Protein 6DFD (pdb70)

B-factor: mean 68.14, std 26.28, range [27.19, 170.41]

Solvent-accessible surface area: 13804 Å² total

Organism: Homo sapiens (NCBI:txid9606)

Radius of gyration: 20.41 Å; Cα contacts (8 Å, |Δi|>4): 518; chains: 2; bounding box: 60×33×45 Å

Sequence (255 aa):
YKVTISPQLLLATQRFLSREVDVFSPLRSEKVLLHLLKHPSVNQEVRFDESNRLATHHYLYQRSQPVDYFILILQGRVEVEIGKEGLKFENGAFTYYGVSALYCPDYTVRALSDLQLIKVTRLQYLNALATRALLLATQRFLSREVDVFSPLRSEKVLLHLLKHPSVNQEVRFDESNRLATHHYLYQRSQPVDYFILILQGRVEVEIGKEGLKFENGAFTYYGVSALYCPDYTVRALSDLQLIKVTRLQYLNALA

Secondary structure (DSSP, 8-state):
--PPPPHHHHHHHHHHHHHH-GGG-TT--HHHHHHHHTSGGGEEEE---TT-TT-GGGEEE-TT----EEEEEEE--EEEEETTTTEEEEE-TT-EE-GGG----SEEEEESS-EEEEEEEHHHHHHH-----/-HHHHHHHHHHH-GGG-TT--HHHHHHHHHSGGGEEEE---TTSTT-GGGEEE-TTS---EEEEEEES-EEEEETTTTEEEEE-TT-EE-GGG----SEEEEESS-EEEEEEEHHHHHHH--

Structure (mmCIF, N/CA/C/O backbone):
data_6DFD
#
_entry.id   6DFD
#
_cell.length_a   101.267
_cell.length_b   101.267
_cell.length_c   77.120
_cell.angle_alpha   90.00
_cell.angle_beta   90.00
_cell.angle_gamma   90.00
#
_symmetry.space_group_name_H-M   'P 42 21 2'
#
loop_
_entity.id
_entity.type
_entity.pdbx_description
1 polymer 'Metal transporter CNNM3'
2 water water
#
loop_
_atom_site.group_PDB
_atom_site.id
_atom_site.type_symbol
_atom_site.label_atom_id
_atom_site.label_alt_id
_atom_site.label_comp_id
_atom_site.label_asym_id
_atom_site.label_entity_id
_atom_site.label_seq_id
_atom_site.pdbx_PDB_ins_code
_atom_site.Cartn_x
_atom_site.Cartn_y
_atom_site.Cartn_z
_atom_site.occupancy
_atom_site.B_iso_or_equiv
_atom_site.auth_seq_id
_atom_site.auth_comp_id
_atom_site.auth_asym_id
_atom_site.auth_atom_id
_atom_site.pdbx_PDB_model_num
ATOM 1 N N . TYR A 1 41 ? 34.175 42.923 35.765 1.00 93.59 488 TYR A N 1
ATOM 2 C CA . TYR A 1 41 ? 35.152 43.939 35.390 1.00 89.17 488 TYR A CA 1
ATOM 3 C C . TYR A 1 41 ? 35.920 43.525 34.143 1.00 85.29 488 TYR A C 1
ATOM 4 O O . TYR A 1 41 ? 36.591 42.493 34.130 1.00 78.35 488 TYR A O 1
ATOM 21 N N . LYS A 1 42 ? 35.820 44.340 33.096 1.00 89.20 489 LYS A N 1
ATOM 22 C CA . LYS A 1 42 ? 36.626 44.155 31.893 1.00 85.22 489 LYS A CA 1
ATOM 23 C C . LYS A 1 42 ? 36.826 45.520 31.257 1.00 76.33 489 LYS A C 1
ATOM 24 O O . LYS A 1 42 ? 35.857 46.153 30.829 1.00 76.74 489 LYS A O 1
ATOM 43 N N . VAL A 1 43 ? 38.074 45.968 31.203 1.00 69.22 490 VAL A N 1
ATOM 44 C CA . VAL A 1 43 ? 38.377 47.342 30.824 1.00 68.85 490 VAL A CA 1
ATOM 45 C C . VAL A 1 43 ? 38.224 47.501 29.318 1.00 62.37 490 VAL A C 1
ATOM 46 O O . VAL A 1 43 ? 38.629 46.629 28.541 1.00 60.69 490 VAL A O 1
ATOM 59 N N . THR A 1 44 ? 37.634 48.621 28.906 1.00 59.36 491 THR A N 1
ATOM 60 C CA . THR A 1 44 ? 37.548 48.968 27.496 1.00 59.60 491 THR A CA 1
ATOM 61 C C . THR A 1 44 ? 38.909 49.463 27.023 1.00 56.97 491 THR A C 1
ATOM 62 O O . THR A 1 44 ? 39.438 50.446 27.556 1.00 62.60 491 THR A O 1
ATOM 73 N N . ILE A 1 45 ? 39.482 48.766 26.041 1.00 47.43 492 ILE A N 1
ATOM 74 C CA . ILE A 1 45 ? 40.738 49.187 25.436 1.00 42.01 492 ILE A CA 1
ATOM 75 C C . ILE A 1 45 ? 40.499 50.405 24.558 1.00 37.71 492 ILE A C 1
ATOM 76 O O . ILE A 1 45 ? 39.492 50.493 23.846 1.00 36.04 492 ILE A O 1
ATOM 92 N N . SER A 1 46 ? 41.439 51.339 24.584 1.00 37.18 493 SER A N 1
ATOM 93 C CA . SER A 1 46 ? 41.320 52.545 23.778 1.00 37.89 493 SER A CA 1
ATOM 94 C C . SER A 1 46 ? 41.104 52.181 22.306 1.00 36.41 493 SER A C 1
ATOM 95 O O . SER A 1 46 ? 41.843 51.342 21.769 1.00 36.35 493 SER A O 1
ATOM 103 N N . PRO A 1 47 ? 40.125 52.789 21.620 1.00 38.97 494 PRO A N 1
ATOM 104 C CA . PRO A 1 47 ? 39.912 52.454 20.196 1.00 40.06 494 PRO A CA 1
ATOM 105 C C . PRO A 1 47 ? 41.105 52.772 19.308 1.00 37.29 494 PRO A C 1
ATOM 106 O O . PRO A 1 47 ? 41.355 52.060 18.324 1.00 36.30 494 PRO A O 1
ATOM 117 N N . GLN A 1 48 ? 41.842 53.840 19.617 1.00 34.45 495 GLN A N 1
ATOM 118 C CA . GLN A 1 48 ? 43.015 54.183 18.823 1.00 31.94 495 GLN A CA 1
ATOM 119 C C . GLN A 1 48 ? 44.147 53.184 19.042 1.00 30.92 495 GLN A C 1
ATOM 120 O O . GLN A 1 48 ? 44.936 52.929 18.123 1.00 30.71 495 GLN A O 1
ATOM 134 N N . LEU A 1 49 ? 44.264 52.624 20.253 1.00 27.65 496 LEU A N 1
ATOM 135 C CA . LEU A 1 49 ? 45.253 51.572 20.479 1.00 28.17 496 LEU A CA 1
ATOM 136 C C . LEU A 1 49 ? 44.897 50.313 19.693 1.00 29.74 496 LEU A C 1
ATOM 137 O O . LEU A 1 49 ? 45.777 49.649 19.135 1.00 28.48 496 LEU A O 1
ATOM 153 N N . LEU A 1 50 ? 43.614 49.960 19.633 1.00 31.52 497 LEU A N 1
ATOM 154 C CA . LEU A 1 50 ? 43.246 48.799 18.833 1.00 33.20 497 LEU A CA 1
ATOM 155 C C . LEU A 1 50 ? 43.468 49.061 17.352 1.00 32.22 497 LEU A C 1
ATOM 156 O O . LEU A 1 50 ? 43.863 48.147 16.621 1.00 32.75 497 LEU A O 1
ATOM 172 N N . LEU A 1 51 ? 43.251 50.299 16.898 1.00 31.94 498 LEU A N 1
ATOM 173 C CA . LEU A 1 51 ? 43.572 50.641 15.512 1.00 32.49 498 LEU A CA 1
ATOM 174 C C . LEU A 1 51 ? 45.070 50.535 15.251 1.00 31.68 498 LEU A C 1
ATOM 175 O O . LEU A 1 51 ? 45.495 50.006 14.216 1.00 33.29 498 LEU A O 1
ATOM 191 N N . ALA A 1 52 ? 45.889 51.060 16.161 1.00 30.42 499 ALA A N 1
ATOM 192 C CA . ALA A 1 52 ? 47.336 50.925 16.016 1.00 30.41 499 ALA A CA 1
ATOM 193 C C . ALA A 1 52 ? 47.743 49.461 15.987 1.00 29.52 499 ALA A C 1
ATOM 194 O O . ALA A 1 52 ? 48.656 49.069 15.245 1.00 28.69 499 ALA A O 1
ATOM 201 N N . THR A 1 53 ? 47.079 48.642 16.798 1.00 29.38 500 THR A N 1
ATOM 202 C CA . THR A 1 53 ? 47.384 47.220 16.836 1.00 29.89 500 THR A CA 1
ATOM 203 C C . THR A 1 53 ? 47.040 46.569 15.501 1.00 31.94 500 THR A C 1
ATOM 204 O O . THR A 1 53 ? 47.808 45.752 14.978 1.00 31.10 500 THR A O 1
ATOM 215 N N . GLN A 1 54 ? 45.887 46.924 14.936 1.00 33.07 501 GLN A N 1
ATOM 216 C CA . GLN A 1 54 ? 45.500 46.379 13.636 1.00 33.09 501 GLN A CA 1
ATOM 217 C C . GLN A 1 54 ? 46.496 46.780 12.560 1.00 33.94 501 GLN A C 1
ATOM 218 O O . GLN A 1 54 ? 46.986 45.924 11.816 1.00 36.96 501 GLN A O 1
ATOM 232 N N . ARG A 1 55 ? 46.830 48.077 12.466 1.00 32.47 502 ARG A N 1
ATOM 233 C CA . ARG A 1 55 ? 47.795 48.500 11.450 1.00 33.58 502 ARG A CA 1
ATOM 234 C C . ARG A 1 55 ? 49.116 47.764 11.619 1.00 32.43 502 ARG A C 1
ATOM 235 O O . ARG A 1 55 ? 49.748 47.346 10.640 1.00 30.93 502 ARG A O 1
ATOM 256 N N . PHE A 1 56 ? 49.569 47.637 12.864 1.00 29.25 503 PHE A N 1
ATOM 257 C CA . PHE A 1 56 ? 50.827 46.956 13.129 1.00 30.23 503 PHE A CA 1
ATOM 258 C C . PHE A 1 56 ? 50.788 45.526 12.624 1.00 30.64 503 PHE A C 1
ATOM 259 O O . PHE A 1 56 ? 51.688 45.089 11.904 1.00 32.89 503 PHE A O 1
ATOM 276 N N . LEU A 1 57 ? 49.761 44.772 13.016 1.00 30.41 504 LEU A N 1
ATOM 277 C CA . LEU A 1 57 ? 49.693 43.374 12.614 1.00 33.44 504 LEU A CA 1
ATOM 278 C C . LEU A 1 57 ? 49.596 43.251 11.102 1.00 33.26 504 LEU A C 1
ATOM 279 O O . LEU A 1 57 ? 50.281 42.423 10.497 1.00 35.05 504 LEU A O 1
ATOM 295 N N . SER A 1 58 ? 48.749 44.073 10.474 1.00 31.96 505 SER A N 1
ATOM 296 C CA . SER A 1 58 ? 48.591 43.999 9.024 1.00 33.79 505 SER A CA 1
ATOM 297 C C . SER A 1 58 ? 49.904 44.263 8.307 1.00 38.39 505 SER A C 1
ATOM 298 O O . SER A 1 58 ? 50.145 43.708 7.223 1.00 37.92 505 SER A O 1
ATOM 306 N N . ARG A 1 59 ? 50.764 45.114 8.879 1.00 40.24 506 ARG A N 1
ATOM 307 C CA . ARG A 1 59 ? 52.030 45.405 8.213 1.00 41.45 506 ARG A CA 1
ATOM 308 C C . ARG A 1 59 ? 53.103 44.370 8.531 1.00 40.79 506 ARG A C 1
ATOM 309 O O . ARG A 1 59 ? 53.907 44.029 7.663 1.00 43.34 506 ARG A O 1
ATOM 330 N N . GLU A 1 60 ? 53.158 43.890 9.770 1.00 38.19 507 GLU A N 1
ATOM 331 C CA . GLU A 1 60 ? 54.344 43.211 10.271 1.00 40.11 507 GLU A CA 1
ATOM 332 C C . GLU A 1 60 ? 54.223 41.692 10.335 1.00 40.96 507 GLU A C 1
ATOM 333 O O . GLU A 1 60 ? 55.258 41.015 10.348 1.00 42.01 507 GLU A O 1
ATOM 345 N N . VAL A 1 61 ? 53.009 41.137 10.386 1.00 37.82 508 VAL A N 1
ATOM 346 C CA . VAL A 1 61 ? 52.813 39.709 10.636 1.00 37.67 508 VAL A CA 1
ATOM 347 C C . VAL A 1 61 ? 52.111 39.094 9.433 1.00 39.70 508 VAL A C 1
ATOM 348 O O . VAL A 1 61 ? 50.980 39.474 9.104 1.00 38.56 508 VAL A O 1
ATOM 361 N N . ASP A 1 62 ? 52.773 38.115 8.802 1.00 42.59 509 ASP A N 1
ATOM 362 C CA . ASP A 1 62 ? 52.325 37.602 7.508 1.00 47.94 509 ASP A CA 1
ATOM 363 C C . ASP A 1 62 ? 50.933 36.978 7.576 1.00 41.08 509 ASP A C 1
ATOM 364 O O . ASP A 1 62 ? 50.132 37.138 6.647 1.00 38.02 509 ASP A O 1
ATOM 373 N N . VAL A 1 63 ? 50.630 36.234 8.643 1.00 42.97 510 VAL A N 1
ATOM 374 C CA . VAL A 1 63 ? 49.310 35.610 8.720 1.00 43.39 510 VAL A CA 1
ATOM 375 C C . VAL A 1 63 ? 48.196 36.649 8.803 1.00 38.81 510 VAL A C 1
ATOM 376 O O . VAL A 1 63 ? 47.030 36.320 8.559 1.00 39.01 510 VAL A O 1
ATOM 389 N N . PHE A 1 64 ? 48.518 37.896 9.141 1.00 36.37 511 PHE A N 1
ATOM 390 C CA . PHE A 1 64 ? 47.537 38.973 9.192 1.00 35.85 511 PHE A CA 1
ATOM 391 C C . PHE A 1 64 ? 47.634 39.924 8.006 1.00 36.68 511 PHE A C 1
ATOM 392 O O . PHE A 1 64 ? 47.019 40.996 8.036 1.00 39.53 511 PHE A O 1
ATOM 409 N N . SER A 1 65 ? 48.394 39.564 6.975 1.00 36.44 512 SER A N 1
ATOM 410 C CA . SER A 1 65 ? 48.508 40.408 5.791 1.00 38.50 512 SER A CA 1
ATOM 411 C C . SER A 1 65 ? 47.135 40.698 5.184 1.00 40.46 512 SER A C 1
ATOM 412 O O . SER A 1 65 ? 46.249 39.837 5.190 1.00 43.03 512 SER A O 1
ATOM 420 N N . PRO A 1 66 ? 46.939 41.900 4.627 1.00 39.55 513 PRO A N 1
ATOM 421 C CA . PRO A 1 66 ? 45.661 42.203 3.956 1.00 40.68 513 PRO A CA 1
ATOM 422 C C . PRO A 1 66 ? 45.347 41.278 2.803 1.00 43.43 513 PRO A C 1
ATOM 423 O O . PRO A 1 66 ? 44.200 41.259 2.340 1.00 45.92 513 PRO A O 1
ATOM 434 N N . LEU A 1 67 ? 46.328 40.524 2.305 1.00 43.89 514 LEU A N 1
ATOM 435 C CA . LEU A 1 67 ? 46.055 39.542 1.266 1.00 45.65 514 LEU A CA 1
ATOM 436 C C . LEU A 1 67 ? 45.303 38.337 1.804 1.00 46.78 514 LEU A C 1
ATOM 437 O O . LEU A 1 67 ? 44.671 37.615 1.023 1.00 50.26 514 LEU A O 1
ATOM 453 N N . ARG A 1 68 ? 45.381 38.100 3.109 1.00 45.26 515 ARG A N 1
ATOM 454 C CA . ARG A 1 68 ? 44.715 36.999 3.790 1.00 48.49 515 ARG A CA 1
ATOM 455 C C . ARG A 1 68 ? 43.499 37.454 4.581 1.00 44.43 515 ARG A C 1
ATOM 456 O O . ARG A 1 68 ? 42.454 36.800 4.542 1.00 44.40 515 ARG A O 1
ATOM 494 N N . SER A 1 70 ? 41.219 41.057 5.648 1.00 40.47 517 SER A N 1
ATOM 495 C CA . SER A 1 70 ? 41.050 42.478 5.400 1.00 42.91 517 SER A CA 1
ATOM 496 C C . SER A 1 70 ? 41.302 43.256 6.681 1.00 40.07 517 SER A C 1
ATOM 497 O O . SER A 1 70 ? 41.069 42.769 7.791 1.00 39.40 517 SER A O 1
ATOM 505 N N . GLU A 1 71 ? 41.818 44.472 6.519 1.00 39.66 518 GLU A N 1
ATOM 506 C CA . GLU A 1 71 ? 42.100 45.302 7.680 1.00 38.92 518 GLU A CA 1
ATOM 507 C C . GLU A 1 71 ? 40.834 45.553 8.480 1.00 38.12 518 GLU A C 1
ATOM 508 O O . GLU A 1 71 ? 40.869 45.616 9.711 1.00 36.24 518 GLU A O 1
ATOM 520 N N . LYS A 1 72 ? 39.698 45.673 7.796 1.00 41.30 519 LYS A N 1
ATOM 521 C CA . LYS A 1 72 ? 38.435 45.901 8.489 1.00 46.98 519 LYS A CA 1
ATOM 522 C C . LYS A 1 72 ? 38.045 44.694 9.331 1.00 40.15 519 LYS A C 1
ATOM 523 O O . LYS A 1 72 ? 37.598 44.840 10.477 1.00 39.64 519 LYS A O 1
ATOM 542 N N . VAL A 1 73 ? 38.189 43.492 8.770 1.00 40.68 520 VAL A N 1
ATOM 543 C CA . VAL A 1 73 ? 37.847 42.277 9.504 1.00 40.62 520 VAL A CA 1
ATOM 544 C C . VAL A 1 73 ? 38.784 42.105 10.691 1.00 38.61 520 VAL A C 1
ATOM 545 O O . VAL A 1 73 ? 38.362 41.739 11.795 1.00 40.05 520 VAL A O 1
ATOM 558 N N . LEU A 1 74 ? 40.069 42.391 10.490 1.00 37.20 521 LEU A N 1
ATOM 559 C CA . LEU A 1 74 ? 41.015 42.276 11.593 1.00 36.22 521 LEU A CA 1
ATOM 560 C C . LEU A 1 74 ? 40.665 43.242 12.711 1.00 37.31 521 LEU A C 1
ATOM 561 O O . LEU A 1 74 ? 40.692 42.875 13.896 1.00 36.24 521 LEU A O 1
ATOM 577 N N . LEU A 1 75 ? 40.347 44.493 12.366 1.00 36.85 522 LEU A N 1
ATOM 578 C CA . LEU A 1 75 ? 40.007 45.442 13.421 1.00 38.04 522 LEU A CA 1
ATOM 579 C C . LEU A 1 75 ? 38.781 44.964 14.182 1.00 38.40 522 LEU A C 1
ATOM 580 O O . LEU A 1 75 ? 38.757 44.979 15.420 1.00 39.54 522 LEU A O 1
ATOM 596 N N . HIS A 1 76 ? 37.766 44.493 13.456 1.00 40.36 523 HIS A N 1
ATOM 597 C CA . HIS A 1 76 ? 36.583 43.949 14.112 1.00 44.08 523 HIS A CA 1
ATOM 598 C C . HIS A 1 76 ? 36.940 42.795 15.047 1.00 44.42 523 HIS A C 1
ATOM 599 O O . HIS A 1 76 ? 36.378 42.677 16.141 1.00 46.34 523 HIS A O 1
ATOM 613 N N . LEU A 1 77 ? 37.863 41.925 14.633 1.00 43.65 524 LEU A N 1
ATOM 614 C CA . LEU A 1 77 ? 38.268 40.809 15.485 1.00 42.81 524 LEU A CA 1
ATOM 615 C C . LEU A 1 77 ? 38.942 41.308 16.754 1.00 40.86 524 LEU A C 1
ATOM 616 O O . LEU A 1 77 ? 38.656 40.829 17.858 1.00 41.21 524 LEU A O 1
ATOM 632 N N . LEU A 1 78 ? 39.861 42.263 16.611 1.00 38.14 525 LEU A N 1
ATOM 633 C CA . LEU A 1 78 ? 40.600 42.769 17.762 1.00 37.64 525 LEU A CA 1
ATOM 634 C C . LEU A 1 78 ? 39.698 43.466 18.765 1.00 40.12 525 LEU A C 1
ATOM 635 O O . LEU A 1 78 ? 40.098 43.650 19.919 1.00 40.98 525 LEU A O 1
ATOM 651 N N . LYS A 1 79 ? 38.503 43.868 18.353 1.00 44.21 526 LYS A N 1
ATOM 652 C CA . LYS A 1 79 ? 37.557 44.522 19.240 1.00 49.28 526 LYS A CA 1
ATOM 653 C C . LYS A 1 79 ? 36.696 43.537 20.016 1.00 51.66 526 LYS A C 1
ATOM 654 O O . LYS A 1 79 ? 35.952 43.960 20.909 1.00 56.75 526 LYS A O 1
ATOM 673 N N . HIS A 1 80 ? 36.761 42.247 19.703 1.00 46.92 527 HIS A N 1
ATOM 674 C CA . HIS A 1 80 ? 35.899 41.298 20.389 1.00 47.46 527 HIS A CA 1
ATOM 675 C C . HIS A 1 80 ? 36.355 41.109 21.836 1.00 45.64 527 HIS A C 1
ATOM 676 O O . HIS A 1 80 ? 37.560 41.031 22.107 1.00 43.67 527 HIS A O 1
ATOM 690 N N . PRO A 1 81 ? 35.418 41.021 22.791 1.00 51.84 528 PRO A N 1
ATOM 691 C CA . PRO A 1 81 ? 35.831 40.889 24.199 1.00 53.05 528 PRO A CA 1
ATOM 692 C C . PRO A 1 81 ? 36.761 39.718 24.473 1.00 48.73 528 PRO A C 1
ATOM 693 O O . PRO A 1 81 ? 37.700 39.870 25.265 1.00 46.68 528 PRO A O 1
ATOM 704 N N . SER A 1 82 ? 36.525 38.548 23.867 1.00 45.90 529 SER A N 1
ATOM 705 C CA . SER A 1 82 ? 37.339 37.375 24.182 1.00 44.61 529 SER A CA 1
ATOM 706 C C . SER A 1 82 ? 38.779 37.518 23.699 1.00 40.59 529 SER A C 1
ATOM 707 O O . SER A 1 82 ? 39.662 36.811 24.200 1.00 42.22 529 SER A O 1
ATOM 715 N N . VAL A 1 83 ? 39.037 38.426 22.756 1.00 37.54 530 VAL A N 1
ATOM 716 C CA . VAL A 1 83 ? 40.389 38.627 22.241 1.00 36.67 530 VAL A CA 1
ATOM 717 C C . VAL A 1 83 ? 41.197 39.533 23.152 1.00 37.66 530 VAL A C 1
ATOM 718 O O . VAL A 1 83 ? 42.436 39.505 23.124 1.00 37.81 530 VAL A O 1
ATOM 731 N N . ASN A 1 84 ? 40.527 40.318 23.977 1.00 39.53 531 ASN A N 1
ATOM 732 C CA . ASN A 1 84 ? 41.178 41.251 24.880 1.00 40.67 531 ASN A CA 1
ATOM 733 C C . ASN A 1 84 ? 41.277 40.578 26.235 1.00 39.86 531 ASN A C 1
ATOM 734 O O . ASN A 1 84 ? 40.261 40.371 26.903 1.00 40.78 531 ASN A O 1
ATOM 745 N N . GLN A 1 85 ? 42.499 40.232 26.635 1.00 38.25 532 GLN A N 1
ATOM 746 C CA . GLN A 1 85 ? 42.700 39.447 27.843 1.00 38.65 532 GLN A CA 1
ATOM 747 C C . GLN A 1 85 ? 43.755 40.119 28.704 1.00 36.37 532 GLN A C 1
ATOM 748 O O . GLN A 1 85 ? 44.471 41.015 28.268 1.00 34.61 532 GLN A O 1
ATOM 762 N N . GLU A 1 86 ? 43.847 39.676 29.947 1.00 38.93 533 GLU A N 1
ATOM 763 C CA . GLU A 1 86 ? 44.848 40.196 30.856 1.00 41.88 533 GLU A CA 1
ATOM 764 C C . GLU A 1 86 ? 45.507 39.041 31.584 1.00 40.35 533 GLU A C 1
ATOM 765 O O . GLU A 1 86 ? 44.973 37.930 31.658 1.00 41.80 533 GLU A O 1
ATOM 777 N N . VAL A 1 87 ? 46.675 39.328 32.136 1.00 37.01 534 VAL A N 1
ATOM 778 C CA . VAL A 1 87 ? 47.272 38.503 33.168 1.00 37.37 534 VAL A CA 1
ATOM 779 C C . VAL A 1 87 ? 47.399 39.398 34.383 1.00 36.50 534 VAL A C 1
ATOM 780 O O . VAL A 1 87 ? 48.004 40.476 34.303 1.00 35.95 534 VAL A O 1
ATOM 793 N N . ARG A 1 88 ? 46.778 38.985 35.479 1.00 37.79 535 ARG A N 1
ATOM 794 C CA . ARG A 1 88 ? 46.935 39.647 36.764 1.00 40.93 535 ARG A CA 1
ATOM 795 C C . ARG A 1 88 ? 48.156 39.038 37.430 1.00 41.31 535 ARG A C 1
ATOM 796 O O . ARG A 1 88 ? 48.164 37.848 37.764 1.00 43.36 535 ARG A O 1
ATOM 817 N N . PHE A 1 89 ? 49.198 39.838 37.596 1.00 39.92 536 PHE A N 1
ATOM 818 C CA . PHE A 1 89 ? 50.461 39.310 38.070 1.00 41.68 536 PHE A CA 1
ATOM 819 C C . PHE A 1 89 ? 50.446 39.217 39.593 1.00 44.48 536 PHE A C 1
ATOM 820 O O . PHE A 1 89 ? 50.147 40.196 40.284 1.00 48.88 536 PHE A O 1
ATOM 837 N N . ASP A 1 90 ? 50.749 38.030 40.109 1.00 42.35 537 ASP A N 1
ATOM 838 C CA . ASP A 1 90 ? 50.755 37.756 41.549 1.00 42.76 537 ASP A CA 1
ATOM 839 C C . ASP A 1 90 ? 52.200 37.843 42.023 1.00 43.54 537 ASP A C 1
ATOM 840 O O . ASP A 1 90 ? 52.971 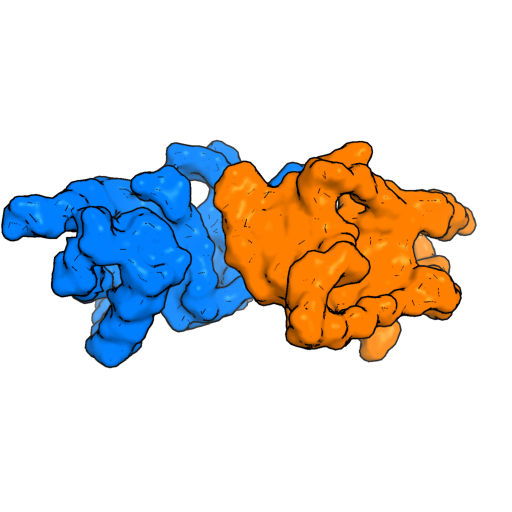36.889 41.888 1.00 41.29 537 ASP A O 1
ATOM 849 N N . GLU A 1 91 ? 52.576 38.997 42.574 1.00 48.57 538 GLU A N 1
ATOM 850 C CA . GLU A 1 91 ? 53.966 39.161 42.979 1.00 52.99 538 GLU A CA 1
ATOM 851 C C . GLU A 1 91 ? 54.322 38.322 44.197 1.00 48.93 538 GLU A C 1
ATOM 852 O O . GLU A 1 91 ? 55.512 38.185 44.499 1.00 49.62 538 GLU A O 1
ATOM 864 N N . SER A 1 92 ? 53.344 37.730 44.881 1.00 47.57 539 SER A N 1
ATOM 865 C CA . SER A 1 92 ? 53.657 36.776 45.938 1.00 51.44 539 SER A CA 1
ATOM 866 C C . SER A 1 92 ? 53.843 35.360 45.405 1.00 50.31 539 SER A C 1
ATOM 867 O O . SER A 1 92 ? 54.175 34.463 46.181 1.00 49.95 539 SER A O 1
ATOM 875 N N . ASN A 1 93 ? 53.652 35.139 44.094 1.00 48.49 540 ASN A N 1
ATOM 876 C CA . ASN A 1 93 ? 53.867 33.816 43.500 1.00 49.98 540 ASN A CA 1
ATOM 877 C C . ASN A 1 93 ? 54.225 34.025 42.029 1.00 45.57 540 ASN A C 1
ATOM 878 O O . ASN A 1 93 ? 53.400 33.850 41.130 1.00 44.61 540 ASN A O 1
ATOM 889 N N . ARG A 1 94 ? 55.490 34.379 41.789 1.00 43.76 541 ARG A N 1
ATOM 890 C CA . ARG A 1 94 ? 55.919 34.786 40.455 1.00 42.24 541 ARG A CA 1
ATOM 891 C C . ARG A 1 94 ? 55.898 33.641 39.453 1.00 43.34 541 ARG A C 1
ATOM 892 O O . ARG A 1 94 ? 55.879 33.895 38.249 1.00 42.17 541 ARG A O 1
ATOM 913 N N . LEU A 1 95 ? 55.883 32.390 39.908 1.00 45.63 542 LEU A N 1
ATOM 914 C CA . LEU A 1 95 ? 55.837 31.257 38.996 1.00 47.17 542 LEU A CA 1
ATOM 915 C C . LEU A 1 95 ? 54.442 30.646 38.911 1.00 46.82 542 LEU A C 1
ATOM 916 O O . LEU A 1 95 ? 54.302 29.488 38.505 1.00 48.47 542 LEU A O 1
ATOM 932 N N . ALA A 1 96 ? 53.409 31.403 39.280 1.00 46.12 543 ALA A N 1
ATOM 933 C CA . ALA A 1 96 ? 52.047 30.891 39.245 1.00 46.21 543 ALA A CA 1
ATOM 934 C C . ALA A 1 96 ? 51.678 30.445 37.837 1.00 44.45 543 ALA A C 1
ATOM 935 O O . ALA A 1 96 ? 52.129 31.013 36.840 1.00 43.12 543 ALA A O 1
ATOM 942 N N . THR A 1 97 ? 50.833 29.418 37.761 1.00 45.22 544 THR A N 1
ATOM 943 C CA . THR A 1 97 ? 50.518 28.833 36.463 1.00 46.73 544 THR A CA 1
ATOM 944 C C . THR A 1 97 ? 49.909 29.858 35.515 1.00 43.05 544 THR A C 1
ATOM 945 O O . THR A 1 97 ? 50.204 29.849 34.315 1.00 41.22 544 THR A O 1
ATOM 956 N N . HIS A 1 98 ? 49.046 30.740 36.021 1.00 43.43 545 HIS A N 1
ATOM 957 C CA . HIS A 1 98 ? 48.386 31.691 35.125 1.00 44.73 545 HIS A CA 1
ATOM 958 C C . HIS A 1 98 ? 49.338 32.752 34.575 1.00 41.33 545 HIS A C 1
ATOM 959 O O . HIS A 1 98 ? 48.932 33.542 33.712 1.00 39.46 545 HIS A O 1
ATOM 973 N N . HIS A 1 99 ? 50.589 32.790 35.038 1.00 40.03 546 HIS A N 1
ATOM 974 C CA . HIS A 1 99 ? 51.583 33.689 34.466 1.00 37.49 546 HIS A CA 1
ATOM 975 C C . HIS A 1 99 ? 52.166 33.179 33.155 1.00 35.99 546 HIS A C 1
ATOM 976 O O . HIS A 1 99 ? 52.797 33.955 32.424 1.00 34.78 546 HIS A O 1
ATOM 990 N N . TYR A 1 100 ? 51.980 31.904 32.835 1.00 37.98 547 TYR A N 1
ATOM 991 C CA . TYR A 1 100 ? 52.595 31.321 31.649 1.00 38.52 547 TYR A CA 1
ATOM 992 C C . TYR A 1 100 ? 51.661 31.467 30.457 1.00 39.44 547 TYR A C 1
ATOM 993 O O . TYR A 1 100 ? 50.520 30.994 30.490 1.00 39.69 547 TYR A O 1
ATOM 1011 N N . LEU A 1 101 ? 52.157 32.111 29.407 1.00 39.53 548 LEU A N 1
ATOM 1012 C CA . LEU A 1 101 ? 51.435 32.215 28.145 1.00 39.54 548 LEU A CA 1
ATOM 1013 C C . LEU A 1 101 ? 51.745 31.050 27.216 1.00 41.88 548 LEU A C 1
ATOM 1014 O O . LEU A 1 101 ? 50.865 30.589 26.474 1.00 42.55 548 LEU A O 1
ATOM 1030 N N . TYR A 1 102 ? 52.986 30.568 27.247 1.00 42.69 549 TYR A N 1
ATOM 1031 C CA . TYR A 1 102 ? 53.414 29.425 26.461 1.00 43.38 549 TYR A CA 1
ATOM 1032 C C . TYR A 1 102 ? 54.368 28.590 27.296 1.00 44.06 549 TYR A C 1
ATOM 1033 O O . TYR A 1 102 ? 55.107 29.118 28.131 1.00 43.00 549 TYR A O 1
ATOM 1051 N N . GLN A 1 103 ? 54.348 27.282 27.061 1.00 44.57 550 GLN A N 1
ATOM 1052 C CA . GLN A 1 103 ? 55.255 26.378 27.750 1.00 47.65 550 GLN A CA 1
ATOM 1053 C C . GLN A 1 103 ? 55.828 25.399 26.742 1.00 53.18 550 GLN A C 1
ATOM 1054 O O . GLN A 1 103 ? 55.076 24.788 25.975 1.00 51.25 550 GLN A O 1
ATOM 1068 N N . ARG A 1 104 ? 57.157 25.281 26.732 1.00 62.47 551 ARG A N 1
ATOM 1069 C CA . ARG A 1 104 ? 57.848 24.350 25.850 1.00 69.80 551 ARG A CA 1
ATOM 1070 C C . ARG A 1 104 ? 57.092 23.037 25.756 1.00 73.86 551 ARG A C 1
ATOM 1071 O O . ARG A 1 104 ? 56.654 22.482 26.766 1.00 70.68 551 ARG A O 1
ATOM 1092 N N . SER A 1 105 ? 56.936 22.553 24.528 1.00 81.30 552 SER A N 1
ATOM 1093 C CA . SER A 1 105 ? 56.413 21.230 24.217 1.00 89.02 552 SER A CA 1
ATOM 1094 C C . SER A 1 105 ? 54.954 21.053 24.622 1.00 88.55 552 SER A C 1
ATOM 1095 O O . SER A 1 105 ? 54.401 19.966 24.420 1.00 97.13 552 SER A O 1
ATOM 1103 N N . GLN A 1 106 ? 54.308 22.076 25.181 1.00 75.49 553 GLN A N 1
ATOM 1104 C CA . GLN A 1 106 ? 52.902 21.975 25.548 1.00 65.50 553 GLN A CA 1
ATOM 1105 C C . GLN A 1 106 ? 52.037 22.440 24.382 1.00 60.40 553 GLN A C 1
ATOM 1106 O O . GLN A 1 106 ? 52.212 23.576 23.914 1.00 55.15 553 GLN A O 1
ATOM 1120 N N . PRO A 1 107 ? 51.112 21.616 23.885 1.00 63.64 554 PRO A N 1
ATOM 1121 C CA . PRO A 1 107 ? 50.275 22.040 22.757 1.00 64.03 554 PRO A CA 1
ATOM 1122 C C . PRO A 1 107 ? 49.608 23.380 23.027 1.00 59.87 554 PRO A C 1
ATOM 1123 O O . PRO A 1 107 ? 49.121 23.644 24.129 1.00 60.30 554 PRO A O 1
ATOM 1134 N N . VAL A 1 108 ? 49.592 24.229 22.003 1.00 57.10 555 VAL A N 1
ATOM 1135 C CA . VAL A 1 108 ? 48.985 25.547 22.095 1.00 56.31 555 VAL A CA 1
ATOM 1136 C C . VAL A 1 108 ? 48.299 25.857 20.771 1.00 53.70 555 VAL A C 1
ATOM 1137 O O . VAL A 1 108 ? 48.704 25.371 19.709 1.00 54.53 555 VAL A O 1
ATOM 1150 N N . ASP A 1 109 ? 47.252 26.681 20.838 1.00 50.50 556 ASP A N 1
ATOM 1151 C CA . ASP A 1 109 ? 46.487 26.998 19.639 1.00 52.28 556 ASP A CA 1
ATOM 1152 C C . ASP A 1 109 ? 46.037 28.455 19.631 1.00 46.30 556 ASP A C 1
ATOM 1153 O O . ASP A 1 109 ? 44.964 28.775 19.103 1.00 45.64 556 ASP A O 1
ATOM 1162 N N . TYR A 1 110 ? 46.845 29.355 20.185 1.00 42.34 557 TYR A N 1
ATOM 1163 C CA . TYR A 1 110 ? 46.523 30.770 20.112 1.00 39.88 557 TYR A CA 1
ATOM 1164 C C . TYR A 1 110 ? 47.772 31.602 19.872 1.00 37.70 557 TYR A C 1
ATOM 1165 O O . TYR A 1 110 ? 48.896 31.200 20.188 1.00 39.84 557 TYR A O 1
ATOM 1183 N N . PHE A 1 111 ? 47.535 32.766 19.279 1.00 33.28 558 PHE A N 1
ATOM 1184 C CA . PHE A 1 111 ? 48.519 33.808 19.041 1.00 32.13 558 PHE A CA 1
ATOM 1185 C C . PHE A 1 111 ? 48.315 34.893 20.088 1.00 33.38 558 PHE A C 1
ATOM 1186 O O . PHE A 1 111 ? 47.176 35.194 20.457 1.00 33.43 558 PHE A O 1
ATOM 1203 N N . ILE A 1 112 ? 49.414 35.464 20.579 1.00 32.91 559 ILE A N 1
ATOM 1204 C CA . ILE A 1 112 ? 49.354 36.541 21.559 1.00 31.26 559 ILE A CA 1
ATOM 1205 C C . ILE A 1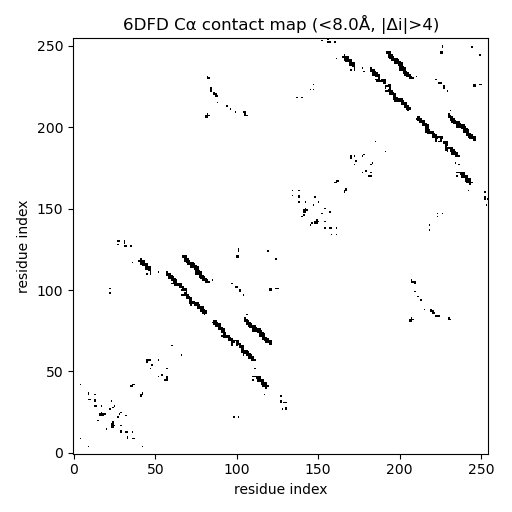 112 ? 50.226 37.701 21.112 1.00 31.58 559 ILE A C 1
ATOM 1206 O O . ILE A 1 112 ? 51.360 37.509 20.657 1.00 31.92 559 ILE A O 1
ATOM 1222 N N . LEU A 1 113 ? 49.692 38.912 21.249 1.00 30.40 560 LEU A N 1
ATOM 1223 C CA . LEU A 1 113 ? 50.467 40.137 21.128 1.00 29.28 560 LEU A CA 1
ATOM 1224 C C . LEU A 1 113 ? 50.330 40.877 22.446 1.00 28.78 560 LEU A C 1
ATOM 1225 O O . LEU A 1 113 ? 49.221 40.995 22.980 1.00 29.45 560 LEU A O 1
ATOM 1241 N N . ILE A 1 114 ? 51.447 41.356 22.977 1.00 28.33 561 ILE A N 1
ATOM 1242 C CA . ILE A 1 114 ? 51.451 42.049 24.261 1.00 27.86 561 ILE A CA 1
ATOM 1243 C C . ILE A 1 114 ? 51.132 43.516 24.013 1.00 29.30 561 ILE A C 1
ATOM 1244 O O . ILE A 1 114 ? 51.906 44.227 23.366 1.00 31.01 561 ILE A O 1
ATOM 1260 N N . LEU A 1 115 ? 49.999 43.982 24.539 1.00 30.97 562 LEU A N 1
ATOM 1261 C CA . LEU A 1 115 ? 49.701 45.407 24.428 1.00 31.59 562 LEU A CA 1
ATOM 1262 C C . LEU A 1 115 ? 50.465 46.194 25.475 1.00 31.83 562 LEU A C 1
ATOM 1263 O O . LEU A 1 115 ? 50.943 47.306 25.207 1.00 30.04 562 LEU A O 1
ATOM 1279 N N . GLN A 1 116 ? 50.582 45.628 26.673 1.00 32.19 563 GLN A N 1
ATOM 1280 C CA . GLN A 1 116 ? 51.274 46.303 27.757 1.00 31.86 563 GLN A CA 1
ATOM 1281 C C . GLN A 1 116 ? 51.822 45.242 28.697 1.00 30.93 563 GLN A C 1
ATOM 1282 O O . GLN A 1 116 ? 51.135 44.265 28.994 1.00 31.12 563 GLN A O 1
ATOM 1296 N N . GLY A 1 117 ? 53.059 45.414 29.137 1.00 32.88 564 GLY A N 1
ATOM 1297 C CA . GLY A 1 117 ? 53.634 44.545 30.144 1.00 35.94 564 GLY A CA 1
ATOM 1298 C C . GLY A 1 117 ? 54.917 43.897 29.665 1.00 35.62 564 GLY A C 1
ATOM 1299 O O . GLY A 1 117 ? 55.415 44.164 28.572 1.00 33.72 564 GLY A O 1
ATOM 1303 N N . ARG A 1 118 ? 55.439 43.010 30.518 1.00 31.64 565 ARG A N 1
ATOM 1304 C CA . ARG A 1 118 ? 56.769 42.443 30.346 1.00 30.35 565 ARG A CA 1
ATOM 1305 C C . ARG A 1 118 ? 56.728 40.939 30.543 1.00 29.21 565 ARG A C 1
ATOM 1306 O O . ARG A 1 118 ? 56.072 40.441 31.465 1.00 31.75 565 ARG A O 1
ATOM 1327 N N . VAL A 1 119 ? 57.453 40.220 29.689 1.00 30.59 566 VAL A N 1
ATOM 1328 C CA . VAL A 1 119 ? 57.528 38.768 29.767 1.00 31.79 566 VAL A CA 1
ATOM 1329 C C . VAL A 1 119 ? 58.981 38.332 29.646 1.00 32.07 566 VAL A C 1
ATOM 1330 O O . VAL A 1 119 ? 59.821 39.028 29.069 1.00 31.08 566 VAL A O 1
ATOM 1343 N N . GLU A 1 120 ? 59.271 37.169 30.207 1.00 34.35 567 GLU A N 1
ATOM 1344 C CA . GLU A 1 120 ? 60.531 36.485 29.986 1.00 36.36 567 GLU A CA 1
ATOM 1345 C C . GLU A 1 120 ? 60.280 35.338 29.028 1.00 35.42 567 GLU A C 1
ATOM 1346 O O . GLU A 1 120 ? 59.321 34.571 29.196 1.00 36.03 567 GLU A O 1
ATOM 1358 N N . VAL A 1 121 ? 61.142 35.230 28.030 1.00 36.01 568 VAL A N 1
ATOM 1359 C CA . VAL A 1 121 ? 61.073 34.197 27.015 1.00 39.91 568 VAL A CA 1
ATOM 1360 C C . VAL A 1 121 ? 62.319 33.344 27.156 1.00 41.83 568 VAL A C 1
ATOM 1361 O O . VAL A 1 121 ? 63.432 33.879 27.225 1.00 43.81 568 VAL A O 1
ATOM 1374 N N . GLU A 1 122 ? 62.140 32.028 27.188 1.00 42.06 569 GLU A N 1
ATOM 1375 C CA . GLU A 1 122 ? 63.257 31.100 27.062 1.00 45.47 569 GLU A CA 1
ATOM 1376 C C . GLU A 1 122 ? 62.995 30.244 25.832 1.00 43.45 569 GLU A C 1
ATOM 1377 O O . GLU A 1 122 ? 61.938 29.613 25.729 1.00 43.68 569 GLU A O 1
ATOM 1389 N N . ILE A 1 123 ? 63.941 30.236 24.892 1.00 43.44 570 ILE A N 1
ATOM 1390 C CA . ILE A 1 123 ? 63.624 29.828 23.529 1.00 47.24 570 ILE A CA 1
ATOM 1391 C C . ILE A 1 123 ? 64.805 29.107 22.892 1.00 49.47 570 ILE A C 1
ATOM 1392 O O . ILE A 1 123 ? 65.973 29.383 23.189 1.00 48.30 570 ILE A O 1
ATOM 1408 N N . GLY A 1 124 ? 64.476 28.169 22.001 1.00 53.52 571 GLY A N 1
ATOM 1409 C CA . GLY A 1 124 ? 65.469 27.482 21.203 1.00 56.11 571 GLY A CA 1
ATOM 1410 C C . GLY A 1 124 ? 66.062 26.291 21.929 1.00 55.80 571 GLY A C 1
ATOM 1411 O O . GLY A 1 124 ? 65.734 25.985 23.078 1.00 54.39 571 GLY A O 1
ATOM 1415 N N . LYS A 1 125 ? 66.961 25.600 21.224 1.00 57.55 572 LYS A N 1
ATOM 1416 C CA . LYS A 1 125 ? 67.593 24.408 21.784 1.00 62.50 572 LYS A CA 1
ATOM 1417 C C . LYS A 1 125 ? 68.473 24.745 22.980 1.00 59.35 572 LYS A C 1
ATOM 1418 O O . LYS A 1 125 ? 68.685 23.892 23.849 1.00 58.88 572 LYS A O 1
ATOM 1437 N N . GLU A 1 126 ? 69.000 25.967 23.041 1.00 58.77 573 GLU A N 1
ATOM 1438 C CA . GLU A 1 126 ? 69.806 26.389 24.178 1.00 60.34 573 GLU A CA 1
ATOM 1439 C C . GLU A 1 126 ? 68.973 27.007 25.289 1.00 55.53 573 GLU A C 1
ATOM 1440 O O . GLU A 1 126 ? 69.512 27.285 26.364 1.00 53.55 573 GLU A O 1
ATOM 1452 N N . GLY A 1 127 ? 67.686 27.240 25.053 1.00 53.40 574 GLY A N 1
ATOM 1453 C CA . GLY A 1 127 ? 66.848 27.876 26.044 1.00 51.98 574 GLY A CA 1
ATOM 1454 C C . GLY A 1 127 ? 67.404 29.225 26.444 1.00 49.75 574 GLY A C 1
ATOM 1455 O O . GLY A 1 127 ? 67.492 29.542 27.634 1.00 48.40 574 GLY A O 1
ATOM 1459 N N . LEU A 1 128 ? 67.800 30.030 25.460 1.00 47.83 575 LEU A N 1
ATOM 1460 C CA . LEU A 1 128 ? 68.274 31.369 25.777 1.00 45.71 575 LEU A CA 1
ATOM 1461 C C . LEU A 1 128 ? 67.132 32.174 26.376 1.00 43.40 575 LEU A C 1
ATOM 1462 O O . LEU A 1 128 ? 65.977 32.033 25.972 1.00 42.82 575 LEU A O 1
ATOM 1478 N N . LYS A 1 129 ? 67.459 33.025 27.341 1.00 42.42 576 LYS A N 1
ATOM 1479 C CA . LYS A 1 129 ? 66.467 33.776 28.095 1.00 43.58 576 LYS A CA 1
ATOM 1480 C C . LYS A 1 129 ? 66.634 35.254 27.806 1.00 41.48 576 LYS A C 1
ATOM 1481 O O . LYS A 1 129 ? 67.751 35.781 27.872 1.00 42.23 576 LYS A O 1
ATOM 1500 N N . PHE A 1 130 ? 65.531 35.921 27.485 1.00 40.10 577 PHE A N 1
ATOM 1501 C CA . PHE A 1 130 ? 65.566 37.370 27.403 1.00 41.47 577 PHE A CA 1
ATOM 1502 C C . PHE A 1 130 ? 64.172 37.923 27.653 1.00 36.82 577 PHE A C 1
ATOM 1503 O O . PHE A 1 130 ? 63.166 37.215 27.559 1.00 37.12 577 PHE A O 1
ATOM 1520 N N . GLU A 1 131 ? 64.135 39.202 27.994 1.00 33.57 578 GLU A N 1
ATOM 1521 C CA . GLU A 1 131 ? 62.902 39.880 28.362 1.00 33.70 578 GLU A CA 1
ATOM 1522 C C . GLU A 1 131 ? 62.361 40.656 27.170 1.00 34.72 578 GLU A C 1
ATOM 1523 O O . GLU A 1 131 ? 63.114 41.303 26.442 1.00 35.58 578 GLU A O 1
ATOM 1535 N N . ASN A 1 132 ? 61.049 40.587 26.986 1.00 34.20 579 ASN A N 1
ATOM 1536 C CA . ASN A 1 132 ? 60.351 41.277 25.913 1.00 35.44 579 ASN A CA 1
ATOM 1537 C C . ASN A 1 132 ? 59.239 42.118 26.510 1.00 33.55 579 ASN A C 1
ATOM 1538 O O . ASN A 1 132 ? 58.711 41.800 27.582 1.00 33.57 579 ASN A O 1
ATOM 1549 N N . GLY A 1 133 ? 58.873 43.182 25.800 1.00 32.93 580 GLY A N 1
ATOM 1550 C CA . GLY A 1 133 ? 57.856 44.106 26.246 1.00 31.69 580 GLY A CA 1
ATOM 1551 C C . GLY A 1 133 ? 56.745 44.281 25.223 1.00 32.44 580 GLY A C 1
ATOM 1552 O O . GLY A 1 133 ? 56.405 43.365 24.447 1.00 31.88 580 GLY A O 1
ATOM 1556 N N . ALA A 1 134 ? 56.194 45.490 25.221 1.00 31.46 581 ALA A N 1
ATOM 1557 C CA . ALA A 1 134 ? 54.965 45.754 24.492 1.00 30.73 581 ALA A CA 1
ATOM 1558 C C . ALA A 1 134 ? 55.184 45.558 22.998 1.00 28.75 581 ALA A C 1
ATOM 1559 O O . ALA A 1 134 ? 56.226 45.931 22.453 1.00 27.19 581 ALA A O 1
ATOM 1566 N N . PHE A 1 135 ? 54.192 44.949 22.361 1.00 30.25 582 PHE A N 1
ATOM 1567 C CA . PHE A 1 135 ? 54.080 44.737 20.923 1.00 31.47 582 PHE A CA 1
ATOM 1568 C C . PHE A 1 135 ? 55.031 43.657 20.426 1.00 31.77 582 PHE A C 1
ATOM 1569 O O . PHE A 1 135 ? 55.201 43.488 19.207 1.00 32.94 582 PHE A O 1
ATOM 1586 N N . THR A 1 136 ? 55.603 42.864 21.332 1.00 29.74 583 THR A N 1
ATOM 1587 C CA . THR A 1 136 ? 56.135 41.574 20.936 1.00 28.84 583 THR A CA 1
ATOM 1588 C C . THR A 1 136 ? 54.979 40.587 20.825 1.00 29.56 583 THR A C 1
ATOM 1589 O O . THR A 1 136 ? 53.921 40.776 21.428 1.00 29.39 583 THR A O 1
ATOM 1600 N N . TYR A 1 137 ? 55.153 39.560 19.993 1.00 32.43 584 TYR A N 1
ATOM 1601 C CA . TYR A 1 137 ? 54.063 38.626 19.743 1.00 32.30 584 TYR A CA 1
ATOM 1602 C C . TYR A 1 137 ? 54.602 37.215 19.569 1.00 32.25 584 TYR A C 1
ATOM 1603 O O . TYR A 1 137 ? 55.787 37.006 19.305 1.00 33.84 584 TYR A O 1
ATOM 1621 N N . TYR A 1 138 ? 53.696 36.248 19.720 1.00 30.93 585 TYR A N 1
ATOM 1622 C CA . TYR A 1 138 ? 54.035 34.841 19.889 1.00 31.44 585 TYR A CA 1
ATOM 1623 C C . TYR A 1 138 ? 52.924 34.003 19.286 1.00 33.13 585 TYR A C 1
ATOM 1624 O O . TYR A 1 138 ? 51.786 34.455 19.151 1.00 34.09 585 TYR A O 1
ATOM 1642 N N . GLY A 1 139 ? 53.269 32.768 18.941 1.00 33.58 586 GLY A N 1
ATOM 1643 C CA . GLY A 1 139 ? 52.270 31.780 18.584 1.00 34.77 586 GLY A CA 1
ATOM 1644 C C . GLY A 1 139 ? 51.712 31.906 17.187 1.00 36.76 586 GLY A C 1
ATOM 1645 O O . GLY A 1 139 ? 50.618 31.402 16.931 1.00 38.25 586 GLY A O 1
ATOM 1649 N N . VAL A 1 140 ? 52.427 32.565 16.271 1.00 36.80 587 VAL A N 1
ATOM 1650 C CA . VAL A 1 140 ? 51.956 32.661 14.887 1.00 40.25 587 VAL A CA 1
ATOM 1651 C C . VAL A 1 140 ? 51.732 31.275 14.303 1.00 44.17 587 VAL A C 1
ATOM 1652 O O . VAL A 1 140 ? 50.766 31.044 13.564 1.00 46.77 587 VAL A O 1
ATOM 1665 N N . SER A 1 141 ? 52.621 30.329 14.618 1.00 45.36 588 SER A N 1
ATOM 1666 C CA . SER A 1 141 ? 52.480 28.983 14.068 1.00 50.49 588 SER A CA 1
ATOM 1667 C C . SER A 1 141 ? 51.211 28.301 14.560 1.00 47.58 588 SER A C 1
ATOM 1668 O O . SER A 1 141 ? 50.685 27.408 13.884 1.00 48.06 588 SER A O 1
ATOM 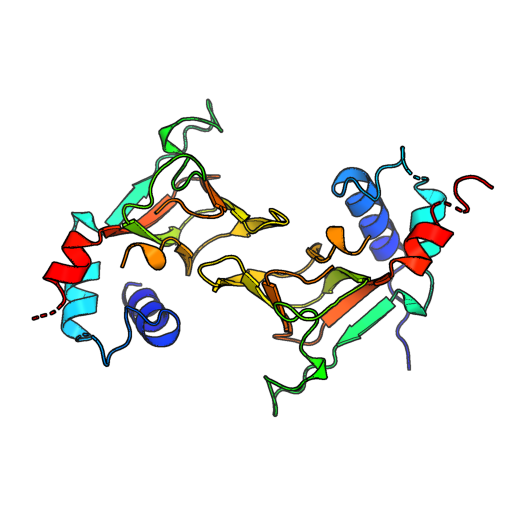1676 N N . ALA A 1 142 ? 50.703 28.702 15.724 1.00 46.28 589 ALA A N 1
ATOM 1677 C CA . ALA A 1 142 ? 49.437 28.166 16.205 1.00 51.68 589 ALA A CA 1
ATOM 1678 C C . ALA A 1 142 ? 48.271 28.563 15.311 1.00 55.29 589 ALA A C 1
ATOM 1679 O O . ALA A 1 142 ? 47.185 27.991 15.452 1.00 62.77 589 ALA A O 1
ATOM 1686 N N . LEU A 1 143 ? 48.469 29.535 14.419 1.00 52.36 590 LEU A N 1
ATOM 1687 C CA . LEU A 1 143 ? 47.522 29.876 13.369 1.00 56.85 590 LEU A CA 1
ATOM 1688 C C . LEU A 1 143 ? 47.957 29.316 12.015 1.00 70.61 590 LEU A C 1
ATOM 1689 O O . LEU A 1 143 ? 47.552 29.842 10.971 1.00 70.05 590 LEU A O 1
ATOM 1738 N N . TYR A 1 177 ? 50.173 22.726 17.494 1.00 70.22 624 TYR A N 1
ATOM 1739 C CA . TYR A 1 177 ? 51.563 23.146 17.510 1.00 69.00 624 TYR A CA 1
ATOM 1740 C C . TYR A 1 177 ? 52.080 23.180 18.943 1.00 67.35 624 TYR A C 1
ATOM 1741 O O . TYR A 1 177 ? 51.397 23.652 19.856 1.00 65.61 624 TYR A O 1
ATOM 1759 N N . CYS A 1 178 ? 53.282 22.644 19.143 1.00 69.36 625 CYS A N 1
ATOM 1760 C CA . CYS A 1 178 ? 53.961 22.720 20.427 1.00 70.36 625 CYS A CA 1
ATOM 1761 C C . CYS A 1 178 ? 55.127 23.686 20.305 1.00 67.51 625 CYS A C 1
ATOM 1762 O O . CYS A 1 178 ? 56.048 23.425 19.517 1.00 70.95 625 CYS A O 1
ATOM 1770 N N . PRO A 1 179 ? 55.148 24.793 21.042 1.00 60.78 626 PRO A N 1
ATOM 1771 C CA . PRO A 1 179 ? 56.216 25.776 20.848 1.00 55.51 626 PRO A CA 1
ATOM 1772 C C . PRO A 1 179 ? 57.526 25.285 21.442 1.00 52.13 626 PRO A C 1
ATOM 1773 O O . PRO A 1 179 ? 57.556 24.437 22.335 1.00 50.54 626 PRO A O 1
ATOM 1784 N N . ASP A 1 180 ? 58.624 25.819 20.912 1.00 52.61 627 ASP A N 1
ATOM 1785 C CA . ASP A 1 180 ? 59.951 25.601 21.485 1.00 55.70 627 ASP A CA 1
ATOM 1786 C C . ASP A 1 180 ? 60.367 26.784 22.346 1.00 53.48 627 ASP A C 1
ATOM 1787 O O . ASP A 1 180 ? 61.529 27.198 22.353 1.00 52.68 627 ASP A O 1
ATOM 1796 N N . TYR A 1 181 ? 59.409 27.361 23.064 1.00 52.86 628 TYR A N 1
ATOM 1797 C CA . TYR A 1 181 ? 59.693 28.468 23.958 1.00 51.38 628 TYR A CA 1
ATOM 1798 C C . TYR A 1 181 ? 58.702 28.451 25.106 1.00 49.97 628 TYR A C 1
ATOM 1799 O O . TYR A 1 181 ? 57.600 27.906 25.004 1.00 51.21 628 TYR A O 1
ATOM 1817 N N . THR A 1 182 ? 59.126 29.049 26.210 1.00 45.69 629 THR A N 1
ATOM 1818 C CA . THR A 1 182 ? 58.262 29.332 27.339 1.00 42.82 629 THR A CA 1
ATOM 1819 C C . THR A 1 182 ? 58.213 30.839 27.504 1.00 40.22 629 THR A C 1
ATOM 1820 O O . THR A 1 182 ? 59.237 31.519 27.357 1.00 40.20 629 THR A O 1
ATOM 1831 N N . VAL A 1 183 ? 57.021 31.359 27.792 1.00 39.79 630 VAL A N 1
ATOM 1832 C CA . VAL A 1 183 ? 56.810 32.794 27.950 1.00 38.71 630 VAL A CA 1
ATOM 1833 C C . VAL A 1 183 ? 56.075 33.015 29.259 1.00 38.38 630 VAL A C 1
ATOM 1834 O O . VAL A 1 183 ? 54.970 32.493 29.450 1.00 41.38 630 VAL A O 1
ATOM 1847 N N . ARG A 1 184 ? 56.673 33.801 30.152 1.00 34.65 631 ARG A N 1
ATOM 1848 C CA . ARG A 1 184 ? 56.127 34.005 31.483 1.00 34.81 631 ARG A CA 1
ATOM 1849 C C . ARG A 1 184 ? 55.983 35.489 31.768 1.00 34.80 631 ARG A C 1
ATOM 1850 O O . ARG A 1 184 ? 56.924 36.259 31.557 1.00 36.82 631 ARG A O 1
ATOM 1871 N N . ALA A 1 185 ? 54.833 35.874 32.310 1.00 36.25 632 ALA A N 1
ATOM 1872 C CA . ALA A 1 185 ? 54.626 37.253 32.724 1.00 34.87 632 ALA A CA 1
ATOM 1873 C C . ALA A 1 185 ? 55.608 37.642 33.818 1.00 36.30 632 ALA A C 1
ATOM 1874 O O . ALA A 1 185 ? 55.857 36.871 34.751 1.00 35.57 632 ALA A O 1
ATOM 1881 N N . LEU A 1 186 ? 56.146 38.857 33.698 1.00 35.51 633 LEU A N 1
ATOM 1882 C CA . LEU A 1 186 ? 56.922 39.501 34.744 1.00 36.63 633 LEU A CA 1
ATOM 1883 C C . LEU A 1 186 ? 56.185 40.678 35.365 1.00 37.25 633 LEU A C 1
ATOM 1884 O O . LEU A 1 186 ? 56.715 41.316 36.282 1.00 37.08 633 LEU A O 1
ATOM 1900 N N . SER A 1 187 ? 54.973 40.964 34.903 1.00 34.37 634 SER A N 1
ATOM 1901 C CA . SER A 1 187 ? 54.178 42.106 35.330 1.00 35.51 634 SER A CA 1
ATOM 1902 C C . SER A 1 187 ? 52.744 41.815 34.926 1.00 34.82 634 SER A C 1
ATOM 1903 O O . SER A 1 187 ? 52.481 40.861 34.193 1.00 35.24 634 SER A O 1
ATOM 1911 N N . ASP A 1 188 ? 51.812 42.650 35.387 1.00 34.92 635 ASP A N 1
ATOM 1912 C CA . 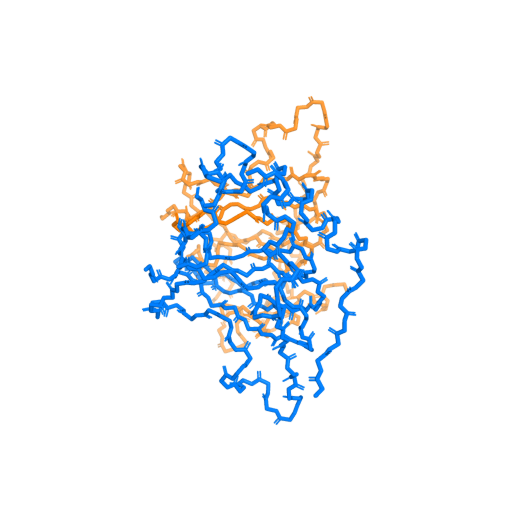ASP A 1 188 ? 50.479 42.604 34.800 1.00 35.13 635 ASP A CA 1
ATOM 1913 C C . ASP A 1 188 ? 50.612 42.736 33.293 1.00 32.71 635 ASP A C 1
ATOM 1914 O O . ASP A 1 188 ? 51.416 43.531 32.802 1.00 31.42 635 ASP A O 1
ATOM 1923 N N . LEU A 1 189 ? 49.830 41.952 32.556 1.00 34.31 636 LEU A N 1
ATOM 1924 C CA . LEU A 1 189 ? 49.845 42.015 31.101 1.00 34.00 636 LEU A CA 1
ATOM 1925 C C . LEU A 1 189 ? 48.475 42.409 30.579 1.00 33.93 636 LEU A C 1
ATOM 1926 O O . LEU A 1 189 ? 47.452 41.941 31.086 1.00 33.87 636 LEU A O 1
ATOM 1942 N N . GLN A 1 190 ? 48.468 43.246 29.540 1.00 31.40 637 GLN A N 1
ATOM 1943 C CA . GLN A 1 190 ? 47.292 43.441 28.704 1.00 33.31 637 GLN A CA 1
ATOM 1944 C C . GLN A 1 190 ? 47.621 42.888 27.327 1.00 31.35 637 GLN A C 1
ATOM 1945 O O . GLN A 1 190 ? 48.630 43.283 26.726 1.00 31.71 637 GLN A O 1
ATOM 1959 N N . LEU A 1 191 ? 46.756 41.993 26.838 1.00 33.48 638 LEU A N 1
ATOM 1960 C CA . LEU A 1 191 ? 47.059 41.085 25.741 1.00 35.00 638 LEU A CA 1
ATOM 1961 C C . LEU A 1 191 ? 45.969 41.099 24.682 1.00 33.56 638 LEU A C 1
ATOM 1962 O O . LEU A 1 191 ? 44.779 41.238 24.987 1.00 33.29 638 LEU A O 1
ATOM 1978 N N . ILE A 1 192 ? 46.404 40.892 23.440 1.00 31.76 639 ILE A N 1
ATOM 1979 C CA . ILE A 1 192 ? 45.561 40.421 22.344 1.00 32.32 639 ILE A CA 1
ATOM 1980 C C . ILE A 1 192 ? 45.790 38.921 22.218 1.00 32.37 639 ILE A C 1
ATOM 1981 O O . ILE A 1 192 ? 46.934 38.478 22.074 1.00 33.40 639 ILE A O 1
ATOM 1997 N N . LYS A 1 193 ? 44.717 38.135 22.290 1.00 33.21 640 LYS A N 1
ATOM 1998 C CA . LYS A 1 193 ? 44.786 36.683 22.164 1.00 34.48 640 LYS A CA 1
ATOM 1999 C C . LYS A 1 193 ? 43.855 36.230 21.052 1.00 35.07 640 LYS A C 1
ATOM 2000 O O . LYS A 1 193 ? 42.634 36.411 21.147 1.00 36.30 640 LYS A O 1
ATOM 2019 N N . VAL A 1 194 ? 44.420 35.604 20.025 1.00 34.06 641 VAL A N 1
ATOM 2020 C CA . VAL A 1 194 ? 43.648 35.124 18.881 1.00 34.75 641 VAL A CA 1
ATOM 2021 C C . VAL A 1 194 ? 43.847 33.623 18.777 1.00 35.81 641 VAL A C 1
ATOM 2022 O O . VAL A 1 194 ? 44.976 33.155 18.581 1.00 35.49 641 VAL A O 1
ATOM 2035 N N . THR A 1 195 ? 42.759 32.872 18.915 1.00 38.21 642 THR A N 1
ATOM 2036 C CA . THR A 1 195 ? 42.837 31.433 18.773 1.00 40.27 642 THR A CA 1
ATOM 2037 C C . THR A 1 195 ? 42.793 31.044 17.302 1.00 39.32 642 THR A C 1
ATOM 2038 O O . THR A 1 195 ? 42.392 31.821 16.429 1.00 38.88 642 THR A O 1
ATOM 2049 N N . ARG A 1 196 ? 43.211 29.812 17.038 1.00 40.19 643 ARG A N 1
ATOM 2050 C CA . ARG A 1 196 ? 43.171 29.303 15.676 1.00 42.44 643 ARG A CA 1
ATOM 2051 C C . ARG A 1 196 ? 41.753 29.343 15.122 1.00 41.97 643 ARG A C 1
ATOM 2052 O O . ARG A 1 196 ? 41.544 29.713 13.963 1.00 42.27 643 ARG A O 1
ATOM 2073 N N . LEU A 1 197 ? 40.761 28.970 15.936 1.00 41.82 644 LEU A N 1
ATOM 2074 C CA . LEU A 1 197 ? 39.384 28.984 15.454 1.00 42.56 644 LEU A CA 1
ATOM 2075 C C . LEU A 1 197 ? 38.920 30.406 15.174 1.00 40.06 644 LEU A C 1
ATOM 2076 O O . LEU A 1 197 ? 38.224 30.652 14.188 1.00 40.95 644 LEU A O 1
ATOM 2092 N N . GLN A 1 198 ? 39.297 31.359 16.025 1.00 39.96 645 GLN A N 1
ATOM 2093 C CA . GLN A 1 198 ? 38.925 32.747 15.764 1.00 40.75 645 GLN A CA 1
ATOM 2094 C C . GLN A 1 198 ? 39.598 33.259 14.499 1.00 40.33 645 GLN A C 1
ATOM 2095 O O . GLN A 1 198 ? 38.984 33.975 13.698 1.00 41.55 645 GLN A O 1
ATOM 2109 N N . TYR A 1 199 ? 40.865 32.902 14.304 1.00 39.70 646 TYR A N 1
ATOM 2110 C CA . TYR A 1 199 ? 41.579 33.315 13.100 1.00 37.76 646 TYR A CA 1
ATOM 2111 C C . TYR A 1 199 ? 40.911 32.752 11.851 1.00 40.68 646 TYR A C 1
ATOM 2112 O O . TYR A 1 199 ? 40.580 33.497 10.922 1.00 40.99 646 TYR A O 1
ATOM 2130 N N . LEU A 1 200 ? 40.696 31.437 11.815 1.00 43.85 647 LEU A N 1
ATOM 2131 C CA . LEU A 1 200 ? 40.099 30.812 10.636 1.00 48.04 647 LEU A CA 1
ATOM 2132 C C . LEU A 1 200 ? 38.688 31.334 10.384 1.00 49.48 647 LEU A C 1
ATOM 2133 O O . LEU A 1 200 ? 38.284 31.529 9.227 1.00 51.31 647 LEU A O 1
ATOM 2149 N N . ASN A 1 201 ? 37.918 31.554 11.454 1.00 48.51 648 ASN A N 1
ATOM 2150 C CA . ASN A 1 201 ? 36.604 32.169 11.294 1.00 53.31 648 ASN A CA 1
ATOM 2151 C C . ASN A 1 201 ? 36.729 33.541 10.657 1.00 51.80 648 ASN A C 1
ATOM 2152 O O . ASN A 1 201 ? 35.926 33.909 9.791 1.00 52.76 648 ASN A O 1
ATOM 2163 N N . ALA A 1 202 ? 37.735 34.313 11.074 1.00 51.17 649 ALA A N 1
ATOM 2164 C CA . ALA A 1 202 ? 37.959 35.624 10.479 1.00 50.70 649 ALA A CA 1
ATOM 2165 C C . ALA A 1 202 ? 38.361 35.508 9.015 1.00 50.16 649 ALA A C 1
ATOM 2166 O O . ALA A 1 202 ? 37.950 36.330 8.190 1.00 53.44 649 ALA A O 1
ATOM 2173 N N . LEU A 1 203 ? 39.162 34.499 8.662 1.00 46.15 650 LEU A N 1
ATOM 2174 C CA . LEU A 1 203 ? 39.494 34.307 7.255 1.00 47.43 650 LEU A CA 1
ATOM 2175 C C . LEU A 1 203 ? 38.241 34.030 6.443 1.00 52.77 650 LEU A C 1
ATOM 2176 O O . LEU A 1 203 ? 38.117 34.494 5.303 1.00 55.19 650 LEU A O 1
ATOM 2209 N N . ALA A 1 205 ? 35.277 35.122 7.257 1.00 62.29 652 ALA A N 1
ATOM 2210 C CA . ALA A 1 205 ? 34.549 36.390 7.246 1.00 66.02 652 ALA A CA 1
ATOM 2211 C C . ALA A 1 205 ? 35.089 37.327 6.172 1.00 67.20 652 ALA A C 1
ATOM 2212 O O . ALA A 1 205 ? 34.316 38.030 5.508 1.00 70.95 652 ALA A O 1
ATOM 2219 N N . THR A 1 206 ? 36.412 37.363 5.995 1.00 63.21 653 THR A N 1
ATOM 2220 C CA . THR A 1 206 ? 36.998 38.153 4.918 1.00 64.77 653 THR A CA 1
ATOM 2221 C C . THR A 1 206 ? 36.474 37.701 3.562 1.00 69.19 653 THR A C 1
ATOM 2222 O O . THR A 1 206 ? 36.356 38.516 2.640 1.00 68.19 653 THR A O 1
ATOM 2233 N N . ARG A 1 207 ? 36.146 36.415 3.424 1.00 74.76 654 ARG A N 1
ATOM 2234 C CA . ARG A 1 207 ? 35.597 35.905 2.173 1.00 78.43 654 ARG A CA 1
ATOM 2235 C C . ARG A 1 207 ? 34.131 36.280 1.997 1.00 85.35 654 ARG A C 1
ATOM 2236 O O . ARG A 1 207 ? 33.646 36.352 0.861 1.00 85.66 654 ARG A O 1
ATOM 2242 N N . ALA A 1 208 ? 33.416 36.514 3.094 1.00 91.94 655 ALA A N 1
ATOM 2243 C CA . ALA A 1 208 ? 32.005 36.882 3.036 1.00 96.75 655 ALA A CA 1
ATOM 2244 C C . ALA A 1 208 ? 31.750 38.154 3.839 1.00 93.66 655 ALA A C 1
ATOM 2245 O O . ALA A 1 208 ? 31.839 39.263 3.309 1.00 91.00 655 ALA A O 1
ATOM 2252 N N . LEU B 1 49 ? 78.537 48.605 35.989 1.00 98.59 496 LEU B N 1
ATOM 2253 C CA . LEU B 1 49 ? 79.747 48.421 35.197 1.00 99.94 496 LEU B CA 1
ATOM 2254 C C . LEU B 1 49 ? 80.055 46.930 35.047 1.00 93.15 496 LEU B C 1
ATOM 2255 O O . LEU B 1 49 ? 79.193 46.155 34.632 1.00 83.43 496 LEU B O 1
ATOM 2260 N N . LEU B 1 50 ? 81.285 46.527 35.375 1.00 98.44 497 LEU B N 1
ATOM 2261 C CA . LEU B 1 50 ? 81.610 45.106 35.399 1.00 98.19 497 LEU B CA 1
ATOM 2262 C C . LEU B 1 50 ? 80.805 44.377 36.463 1.00 93.22 497 LEU B C 1
ATOM 2263 O O . LEU B 1 50 ? 80.570 43.169 36.346 1.00 95.46 497 LEU B O 1
ATOM 2279 N N . LEU B 1 51 ? 80.368 45.096 37.499 1.00 85.09 498 LEU B N 1
ATOM 2280 C CA . LEU B 1 51 ? 79.622 44.467 38.582 1.00 81.21 498 LEU B CA 1
ATOM 2281 C C . LEU B 1 51 ? 78.258 43.994 38.099 1.00 75.29 498 LEU B C 1
ATOM 2282 O O . LEU B 1 51 ? 77.842 42.869 38.391 1.00 68.75 498 LEU B O 1
ATOM 2298 N N . ALA B 1 52 ? 77.541 44.844 37.360 1.00 77.28 499 ALA B N 1
ATOM 2299 C CA . ALA B 1 52 ? 76.266 44.423 36.789 1.00 76.77 499 ALA B CA 1
ATOM 2300 C C . ALA B 1 52 ? 76.438 43.173 35.935 1.00 80.51 499 ALA B C 1
ATOM 2301 O O . ALA B 1 52 ? 75.599 42.266 35.970 1.00 76.47 499 ALA B O 1
ATOM 2308 N N . THR B 1 53 ? 77.533 43.098 35.177 1.00 88.30 500 THR B N 1
ATOM 2309 C CA . THR B 1 53 ? 77.725 41.978 34.262 1.00 90.36 500 THR B CA 1
ATOM 2310 C C . THR B 1 53 ? 78.051 40.696 35.019 1.00 82.99 500 THR B C 1
ATOM 2311 O O . THR B 1 53 ? 77.462 39.645 34.751 1.00 74.40 500 THR B O 1
ATOM 2322 N N . GLN B 1 54 ? 78.989 40.755 35.968 1.00 85.34 501 GLN B N 1
ATOM 2323 C CA . GLN B 1 54 ? 79.342 39.549 36.712 1.00 83.58 501 GLN B CA 1
ATOM 2324 C C . GLN B 1 54 ? 78.175 39.076 37.575 1.00 71.70 501 GLN B C 1
ATOM 2325 O O . GLN B 1 54 ? 77.920 37.869 37.680 1.00 69.00 501 GLN B O 1
ATOM 2339 N N . ARG B 1 55 ? 77.453 40.011 38.197 1.00 66.70 502 ARG B N 1
ATOM 2340 C CA . ARG B 1 55 ? 76.240 39.650 38.924 1.00 68.76 502 ARG B CA 1
ATOM 2341 C C . ARG B 1 55 ? 75.243 38.973 37.997 1.00 70.62 502 ARG B C 1
ATOM 2342 O O . ARG B 1 55 ? 74.701 37.905 38.312 1.00 74.04 502 ARG B O 1
ATOM 2363 N N . PHE B 1 56 ? 74.993 39.585 36.839 1.00 68.03 503 PHE B N 1
ATOM 2364 C CA . PHE B 1 56 ? 74.028 39.030 35.898 1.00 61.28 503 PHE B CA 1
ATOM 2365 C C . PHE B 1 56 ? 74.430 37.626 35.465 1.00 60.77 503 PHE B C 1
ATOM 2366 O O . PHE B 1 56 ? 73.610 36.706 35.480 1.00 57.86 503 PHE B O 1
ATOM 2383 N N . LEU B 1 57 ? 75.691 37.444 35.069 1.00 61.71 504 LEU B N 1
ATOM 2384 C CA . LEU B 1 57 ? 76.142 36.137 34.599 1.00 58.77 504 LEU B CA 1
ATOM 2385 C C . LEU B 1 57 ? 76.018 35.094 35.702 1.00 59.16 504 LEU B C 1
ATOM 2386 O O . LEU B 1 57 ? 75.391 34.043 35.517 1.00 53.13 504 LEU B O 1
ATOM 2402 N N . SER B 1 58 ? 76.600 35.380 36.868 1.00 64.97 505 SER B N 1
ATOM 2403 C CA . SER B 1 58 ? 76.549 34.426 37.970 1.00 66.11 505 SER B CA 1
ATOM 2404 C C . SER B 1 58 ? 75.113 34.061 38.332 1.00 63.48 505 SER B C 1
ATOM 2405 O O . SER B 1 58 ? 74.834 32.909 38.688 1.00 65.11 505 SER B O 1
ATOM 2413 N N . ARG B 1 59 ? 74.182 35.016 38.234 1.00 61.07 506 ARG B N 1
ATOM 2414 C CA . ARG B 1 59 ? 72.814 34.736 38.665 1.00 67.76 506 ARG B CA 1
ATOM 2415 C C . ARG B 1 59 ? 72.003 34.029 37.577 1.00 63.41 506 ARG B C 1
ATOM 2416 O O . ARG B 1 59 ? 71.249 33.095 37.873 1.00 59.96 506 ARG B O 1
ATOM 2437 N N . GLU B 1 60 ? 72.145 34.453 36.319 1.00 64.28 507 GLU B N 1
ATOM 2438 C CA . GLU B 1 60 ? 71.257 34.036 35.237 1.00 65.55 507 GLU B CA 1
ATOM 2439 C C . GLU B 1 60 ? 71.844 32.963 34.335 1.00 64.71 507 GLU B C 1
ATOM 2440 O O . GLU B 1 60 ? 71.080 32.204 33.730 1.00 63.22 507 GLU B O 1
ATOM 2452 N N . VAL B 1 61 ? 73.165 32.895 34.203 1.00 65.38 508 VAL B N 1
ATOM 2453 C CA . VAL B 1 61 ? 73.818 32.035 33.220 1.00 64.20 508 VAL B CA 1
ATOM 2454 C C . VAL B 1 61 ? 74.480 30.887 33.971 1.00 58.22 508 VAL B C 1
ATOM 2455 O O . VAL B 1 61 ? 75.471 31.085 34.684 1.00 49.06 508 VAL B O 1
ATOM 2468 N N . ASP B 1 62 ? 73.938 29.679 33.799 1.00 67.61 509 ASP B N 1
ATOM 2469 C CA . ASP B 1 62 ? 74.390 28.527 34.575 1.00 76.72 509 ASP B CA 1
ATOM 2470 C C . ASP B 1 62 ? 75.901 28.327 34.474 1.00 65.96 509 ASP B C 1
ATOM 2471 O O . ASP B 1 62 ? 76.590 28.194 35.493 1.00 62.55 509 ASP B O 1
ATOM 2480 N N . VAL B 1 63 ? 76.435 28.302 33.248 1.00 59.03 510 VAL B N 1
ATOM 2481 C CA . VAL B 1 63 ? 77.845 27.971 33.054 1.00 56.00 510 VAL B CA 1
ATOM 2482 C C . VAL B 1 63 ? 78.756 28.920 33.814 1.00 54.44 510 VAL B C 1
ATOM 2483 O O . VAL B 1 63 ? 79.924 28.595 34.052 1.00 56.02 510 VAL B O 1
ATOM 2496 N N . PHE B 1 64 ? 78.253 30.087 34.216 1.00 54.08 511 PHE B N 1
ATOM 2497 C CA . PHE B 1 64 ? 79.013 31.009 35.048 1.00 61.00 511 PHE B CA 1
ATOM 2498 C C . PHE B 1 64 ? 78.579 30.961 36.511 1.00 68.94 511 PHE B C 1
ATOM 2499 O O . PHE B 1 64 ? 78.871 31.890 37.272 1.00 73.57 511 PHE B O 1
ATOM 2516 N N . SER B 1 65 ? 77.890 29.896 36.913 1.00 72.50 512 SER B N 1
ATOM 2517 C CA . SER B 1 65 ? 77.507 29.728 38.304 1.00 80.09 512 SER B CA 1
ATOM 2518 C C . SER B 1 65 ? 78.737 29.804 39.206 1.00 88.17 512 SER B C 1
ATOM 2519 O O . SER B 1 65 ? 79.824 29.356 38.828 1.00 85.08 512 SER B O 1
ATOM 2527 N N . PRO B 1 66 ? 78.598 30.362 40.411 1.00 100.36 513 PRO B N 1
ATOM 2528 C CA . PRO B 1 66 ? 79.735 30.366 41.346 1.00 101.11 513 PRO B CA 1
ATOM 2529 C C . PRO B 1 66 ? 80.171 28.972 41.757 1.00 91.77 513 PRO B C 1
ATOM 2530 O O . PRO B 1 66 ? 81.303 28.805 42.230 1.00 87.62 513 PRO B O 1
ATOM 2541 N N . LEU B 1 67 ? 79.308 27.967 41.593 1.00 87.19 514 LEU B N 1
ATOM 2542 C CA . LEU B 1 67 ? 79.717 26.587 41.832 1.00 85.31 514 LEU B CA 1
ATOM 2543 C C . LEU B 1 67 ? 80.808 26.163 40.858 1.00 85.31 514 LEU B C 1
ATOM 2544 O O . LEU B 1 67 ? 81.733 25.432 41.229 1.00 84.21 514 LEU B O 1
ATOM 2560 N N . ARG B 1 68 ? 80.717 26.612 39.608 1.00 87.04 515 ARG B N 1
ATOM 2561 C CA . ARG B 1 68 ? 81.676 26.224 38.583 1.00 90.20 515 ARG B CA 1
ATOM 2562 C C . ARG B 1 68 ? 82.823 27.212 38.443 1.00 83.20 515 ARG B C 1
ATOM 2563 O O . ARG B 1 68 ? 83.931 26.811 38.067 1.00 75.96 515 ARG B O 1
ATOM 2601 N N . SER B 1 70 ? 85.001 30.644 40.164 1.00 105.57 517 SER B N 1
ATOM 2602 C CA . SER B 1 70 ? 85.276 31.588 41.237 1.00 110.57 517 SER B CA 1
ATOM 2603 C C . SER B 1 70 ? 84.906 32.996 40.795 1.00 113.11 517 SER B C 1
ATOM 2604 O O . SER B 1 70 ? 85.332 33.455 39.731 1.00 121.23 517 SER B O 1
ATOM 2610 N N . GLU B 1 71 ? 84.098 33.680 41.610 1.00 104.73 518 GLU B N 1
ATOM 2611 C CA . GLU B 1 71 ? 83.749 35.064 41.310 1.00 98.92 518 GLU B CA 1
ATOM 2612 C C . GLU B 1 71 ? 84.992 35.873 40.964 1.00 104.32 518 GLU B C 1
ATOM 2613 O O . GLU B 1 71 ? 84.993 36.653 40.004 1.00 108.28 518 GLU B O 1
ATOM 2619 N N . LYS B 1 72 ? 86.069 35.686 41.730 1.00 105.50 519 LYS B N 1
ATOM 2620 C CA . LYS B 1 72 ? 87.342 36.308 41.385 1.00 107.48 519 LYS B CA 1
ATOM 2621 C C . LYS B 1 72 ? 87.780 35.897 39.985 1.00 105.38 519 LYS B C 1
ATOM 2622 O O . LYS B 1 72 ? 88.178 36.740 39.172 1.00 104.75 519 LYS B O 1
ATOM 2628 N N . VAL B 1 73 ? 87.709 34.598 39.684 1.00 102.83 520 VAL B N 1
ATOM 2629 C CA . VAL B 1 73 ? 88.066 34.130 38.350 1.00 98.56 520 VAL B CA 1
ATOM 2630 C C . VAL B 1 73 ? 87.187 34.780 37.288 1.00 98.77 520 VAL B C 1
ATOM 2631 O O . VAL B 1 73 ? 87.685 35.231 36.250 1.00 91.16 520 VAL B O 1
ATOM 2636 N N . LEU B 1 74 ? 85.876 34.848 37.535 1.00 108.40 521 LEU B N 1
ATOM 2637 C CA . LEU B 1 74 ? 84.967 35.437 36.556 1.00 113.31 521 LEU B CA 1
ATOM 2638 C C . LEU B 1 74 ? 85.334 36.887 36.269 1.00 117.75 521 LEU B C 1
ATOM 2639 O O . LEU B 1 74 ? 85.419 37.297 35.107 1.00 115.62 521 LEU B O 1
ATOM 2655 N N . LEU B 1 75 ? 85.546 37.687 37.318 1.00 122.15 522 LEU B N 1
ATOM 2656 C CA . LEU B 1 75 ? 85.872 39.094 37.101 1.00 120.47 522 LEU B CA 1
ATOM 2657 C C . LEU B 1 75 ? 87.227 39.248 36.419 1.00 120.56 522 LEU B C 1
ATOM 2658 O O . LEU B 1 75 ? 87.378 40.071 35.507 1.00 122.30 522 LEU B O 1
ATOM 2674 N N . HIS B 1 76 ? 88.224 38.467 36.843 1.00 115.95 523 HIS B N 1
ATOM 2675 C CA . HIS B 1 76 ? 89.511 38.481 36.157 1.00 112.15 523 HIS B CA 1
ATOM 2676 C C . HIS B 1 76 ? 89.341 38.164 34.677 1.00 105.56 523 HIS B C 1
ATOM 2677 O O . HIS B 1 76 ? 90.066 38.699 33.831 1.00 103.27 523 HIS B O 1
ATOM 2683 N N . LEU B 1 77 ? 88.381 37.297 34.347 1.00 100.91 524 LEU B N 1
ATOM 2684 C CA . LEU B 1 77 ? 88.116 36.973 32.949 1.00 94.96 524 LEU B CA 1
ATOM 2685 C C . LEU B 1 77 ? 87.469 38.149 32.228 1.00 89.84 524 LEU B C 1
ATOM 2686 O O . LEU B 1 77 ? 87.906 38.540 31.140 1.00 84.81 524 LEU B O 1
ATOM 2702 N N . LEU B 1 78 ? 86.418 38.725 32.820 1.00 92.26 525 LEU B N 1
ATOM 2703 C CA . LEU B 1 78 ? 85.792 39.905 32.236 1.00 95.50 525 LEU B CA 1
ATOM 2704 C C . LEU B 1 78 ? 86.809 41.011 31.999 1.00 103.64 525 LEU B C 1
ATOM 2705 O O . LEU B 1 78 ? 86.635 41.831 31.092 1.00 105.34 525 LEU B O 1
ATOM 2721 N N . LYS B 1 79 ? 87.874 41.051 32.803 1.00 109.01 526 LYS B N 1
ATOM 2722 C CA . LYS B 1 79 ? 88.883 42.092 32.655 1.00 115.56 526 LYS B CA 1
ATOM 2723 C C . LYS B 1 79 ? 89.838 41.797 31.504 1.00 119.52 526 LYS B C 1
ATOM 2724 O O . LYS B 1 79 ? 90.220 42.712 30.767 1.00 113.67 526 LYS B O 1
ATOM 2730 N N . HIS B 1 80 ? 90.234 40.540 31.340 1.00 129.68 527 HIS B N 1
ATOM 2731 C CA . HIS B 1 80 ? 91.194 40.192 30.304 1.00 131.29 527 HIS B CA 1
ATOM 2732 C C . HIS B 1 80 ? 90.727 40.755 28.960 1.00 122.83 527 HIS B C 1
ATOM 2733 O O . HIS B 1 80 ? 89.534 40.680 28.638 1.00 125.41 527 HIS B O 1
ATOM 2747 N N . PRO B 1 81 ? 91.634 41.324 28.153 1.00 109.93 528 PRO B N 1
ATOM 2748 C CA . PRO B 1 81 ? 91.210 42.268 27.105 1.00 99.84 528 PRO B CA 1
ATOM 2749 C C . PRO B 1 81 ? 90.558 41.636 25.883 1.00 89.44 528 PRO B C 1
ATOM 2750 O O . PRO B 1 81 ? 89.674 42.247 25.276 1.00 85.64 528 PRO B O 1
ATOM 2761 N N . SER B 1 82 ? 90.986 40.434 25.496 1.00 88.32 529 SER B N 1
ATOM 2762 C CA . SER B 1 82 ? 90.376 39.776 24.345 1.00 88.86 529 SER B CA 1
ATOM 2763 C C . SER B 1 82 ? 88.894 39.495 24.562 1.00 84.78 529 SER B C 1
ATOM 2764 O O . SER B 1 82 ? 88.173 39.232 23.593 1.00 83.03 529 SER B O 1
ATOM 2772 N N . VAL B 1 83 ? 88.426 39.552 25.809 1.00 82.51 530 VAL B N 1
ATOM 2773 C CA . VAL B 1 83 ? 87.021 39.289 26.098 1.00 77.14 530 VAL B CA 1
ATOM 2774 C C . VAL B 1 83 ? 86.165 40.529 25.848 1.00 76.82 530 VAL B C 1
ATOM 2775 O O . VAL B 1 83 ? 84.994 40.411 25.468 1.00 74.62 530 VAL B O 1
ATOM 2788 N N . ASN B 1 84 ? 86.714 41.724 26.058 1.00 78.26 531 ASN B N 1
ATOM 2789 C CA . ASN B 1 84 ? 85.992 42.961 25.770 1.00 76.16 531 ASN B CA 1
ATOM 2790 C C . ASN B 1 84 ? 86.176 43.298 24.297 1.00 71.08 531 ASN B C 1
ATOM 2791 O O . ASN B 1 84 ? 87.260 43.722 23.883 1.00 69.12 531 ASN B O 1
ATOM 2802 N N . GLN B 1 85 ? 85.128 43.112 23.500 1.00 70.24 532 GLN B N 1
ATOM 2803 C CA . GLN B 1 85 ? 85.209 43.381 22.074 1.00 75.13 532 GLN B CA 1
ATOM 2804 C C . GLN B 1 85 ? 84.211 44.460 21.678 1.00 76.96 532 GLN B C 1
ATOM 2805 O O . GLN B 1 85 ? 83.245 44.741 22.391 1.00 80.37 532 GLN B O 1
ATOM 2819 N N . GLU B 1 86 ? 84.477 45.076 20.530 1.00 76.77 533 GLU B N 1
ATOM 2820 C CA . GLU B 1 86 ? 83.599 46.070 19.935 1.00 79.73 533 GLU B CA 1
ATOM 2821 C C . GLU B 1 86 ? 83.238 45.644 18.521 1.00 76.47 533 GLU B C 1
ATOM 2822 O O . GLU B 1 86 ? 84.040 45.020 17.820 1.00 80.19 533 GLU B O 1
ATOM 2834 N N . VAL B 1 87 ? 82.026 45.990 18.102 1.00 70.93 534 VAL B N 1
ATOM 2835 C CA . VAL B 1 87 ? 81.594 45.809 16.721 1.00 69.70 534 VAL B CA 1
ATOM 2836 C C . VAL B 1 87 ? 81.202 47.182 16.192 1.00 69.80 534 VAL B C 1
ATOM 2837 O O . VAL B 1 87 ? 80.225 47.780 16.660 1.00 66.24 534 VAL B O 1
ATOM 2850 N N . ARG B 1 88 ? 81.971 47.689 15.233 1.00 75.64 535 ARG B N 1
ATOM 2851 C CA . ARG B 1 88 ? 81.656 48.960 14.597 1.00 79.30 535 ARG B CA 1
ATOM 2852 C C . ARG B 1 88 ? 80.633 48.733 13.493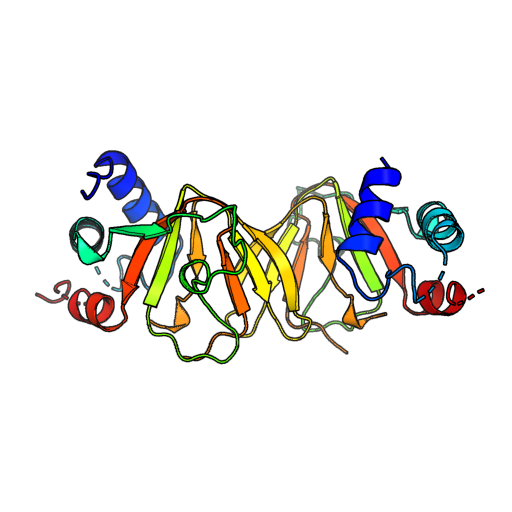 1.00 78.18 535 ARG B C 1
ATOM 2853 O O . ARG B 1 88 ? 80.843 47.905 12.600 1.00 77.25 535 ARG B O 1
ATOM 2859 N N . PHE B 1 89 ? 79.524 49.461 13.559 1.00 77.61 536 PHE B N 1
ATOM 2860 C CA . PHE B 1 89 ? 78.420 49.279 12.626 1.00 78.23 536 PHE B CA 1
ATOM 2861 C C . PHE B 1 89 ? 78.608 50.200 11.427 1.00 83.28 536 PHE B C 1
ATOM 2862 O O . PHE B 1 89 ? 78.593 51.428 11.571 1.00 83.68 536 PHE B O 1
ATOM 2879 N N . ASP B 1 90 ? 78.793 49.607 10.249 1.00 88.38 537 ASP B N 1
ATOM 2880 C CA . ASP B 1 90 ? 78.871 50.362 8.999 1.00 95.89 537 ASP B CA 1
ATOM 2881 C C . ASP B 1 90 ? 77.451 50.523 8.473 1.00 97.08 537 ASP B C 1
ATOM 2882 O O . ASP B 1 90 ? 76.914 49.651 7.789 1.00 95.05 537 ASP B O 1
ATOM 2888 N N . GLU B 1 91 ? 76.830 51.657 8.807 1.00 100.08 538 GLU B N 1
ATOM 2889 C CA . GLU B 1 91 ? 75.469 51.930 8.361 1.00 98.66 538 GLU B CA 1
ATOM 2890 C C . GLU B 1 91 ? 75.356 52.019 6.845 1.00 105.51 538 GLU B C 1
ATOM 2891 O O . GLU B 1 91 ? 74.235 52.073 6.328 1.00 102.34 538 GLU B O 1
ATOM 2897 N N . SER B 1 92 ? 76.480 52.042 6.123 1.00 115.32 539 SER B N 1
ATOM 2898 C CA . SER B 1 92 ? 76.427 51.991 4.666 1.00 120.03 539 SER B CA 1
ATOM 2899 C C . SER B 1 92 ? 76.050 50.597 4.180 1.00 120.10 539 SER B C 1
ATOM 2900 O O . SER B 1 92 ? 75.271 50.453 3.230 1.00 127.04 539 SER B O 1
ATOM 2906 N N . ASN B 1 93 ? 76.597 49.561 4.815 1.00 107.42 540 ASN B N 1
ATOM 2907 C CA . ASN B 1 93 ? 76.262 48.167 4.526 1.00 95.77 540 ASN B CA 1
ATOM 2908 C C . ASN B 1 93 ? 75.687 47.566 5.806 1.00 97.31 540 ASN B C 1
ATOM 2909 O O . ASN B 1 93 ? 76.427 47.058 6.650 1.00 97.22 540 ASN B O 1
ATOM 2915 N N . ARG B 1 94 ? 74.359 47.631 5.945 1.00 98.81 541 ARG B N 1
ATOM 2916 C CA . ARG B 1 94 ? 73.712 47.127 7.152 1.00 93.19 541 ARG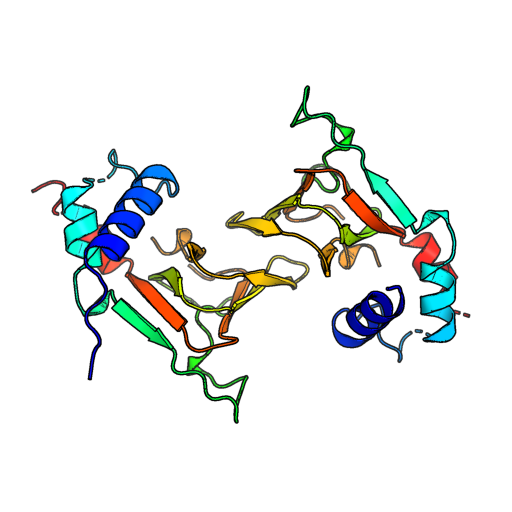 B CA 1
ATOM 2917 C C . ARG B 1 94 ? 73.865 45.617 7.287 1.00 97.02 541 ARG B C 1
ATOM 2918 O O . ARG B 1 94 ? 73.911 45.098 8.408 1.00 97.41 541 ARG B O 1
ATOM 2924 N N . LEU B 1 95 ? 73.946 44.900 6.166 1.00 97.40 542 LEU B N 1
ATOM 2925 C CA . LEU B 1 95 ? 74.123 43.454 6.168 1.00 92.16 542 LEU B CA 1
ATOM 2926 C C . LEU B 1 95 ? 75.585 43.051 6.011 1.00 91.26 542 LEU B C 1
ATOM 2927 O O . LEU B 1 95 ? 75.869 41.917 5.611 1.00 85.70 542 LEU B O 1
ATOM 2943 N N . ALA B 1 96 ? 76.514 43.955 6.324 1.00 96.62 543 ALA B N 1
ATOM 2944 C CA . ALA B 1 96 ? 77.933 43.651 6.214 1.00 99.82 543 ALA B CA 1
ATOM 2945 C C . ALA B 1 96 ? 78.259 42.356 6.946 1.00 94.63 543 ALA B C 1
ATOM 2946 O O . ALA B 1 96 ? 77.639 42.014 7.958 1.00 88.42 543 ALA B O 1
ATOM 2953 N N . THR B 1 97 ? 79.248 41.634 6.417 1.00 98.47 544 THR B N 1
ATOM 2954 C CA . THR B 1 97 ? 79.606 40.328 6.961 1.00 102.07 544 THR B CA 1
ATOM 2955 C C . THR B 1 97 ? 79.883 40.399 8.459 1.00 96.26 544 THR B C 1
ATOM 2956 O O . THR B 1 97 ? 79.370 39.586 9.236 1.00 97.23 544 THR B O 1
ATOM 2967 N N . HIS B 1 98 ? 80.692 41.370 8.887 1.00 89.37 545 HIS B N 1
ATOM 2968 C CA . HIS B 1 98 ? 81.118 41.415 10.280 1.00 81.65 545 HIS B CA 1
ATOM 2969 C C . HIS B 1 98 ? 79.990 41.794 11.233 1.00 73.79 545 HIS B C 1
ATOM 2970 O O . HIS B 1 98 ? 80.192 41.742 12.450 1.00 70.79 545 HIS B O 1
ATOM 2984 N N . HIS B 1 99 ? 78.816 42.168 10.720 1.00 71.74 546 HIS B N 1
ATOM 2985 C CA . HIS B 1 99 ? 77.673 42.447 11.578 1.00 71.31 546 HIS B CA 1
ATOM 2986 C C . HIS B 1 99 ? 77.017 41.185 12.122 1.00 72.03 546 HIS B C 1
ATOM 2987 O O . HIS B 1 99 ? 76.211 41.282 13.053 1.00 65.52 546 HIS B O 1
ATOM 3001 N N . TYR B 1 100 ? 77.332 40.014 11.568 1.00 78.22 547 TYR B N 1
ATOM 3002 C CA . TYR B 1 100 ? 76.665 38.772 11.946 1.00 75.22 547 TYR B CA 1
ATOM 3003 C C . TYR B 1 100 ? 77.483 38.072 13.025 1.00 71.53 547 TYR B C 1
ATOM 3004 O O . TYR B 1 100 ? 78.544 37.506 12.742 1.00 69.78 547 TYR B O 1
ATOM 3010 N N . LEU B 1 101 ? 76.983 38.105 14.263 1.00 68.84 548 LEU B N 1
ATOM 3011 C CA . LEU B 1 101 ? 77.649 37.425 15.368 1.00 66.23 548 LEU B CA 1
ATOM 3012 C C . LEU B 1 101 ? 77.375 35.928 15.365 1.00 61.31 548 LEU B C 1
ATOM 3013 O O . LEU B 1 101 ? 78.225 35.146 15.802 1.00 59.06 548 LEU B O 1
ATOM 3029 N N . TYR B 1 102 ? 76.196 35.518 14.904 1.00 61.43 549 TYR B N 1
ATOM 3030 C CA . TYR B 1 102 ? 75.810 34.116 14.865 1.00 64.11 549 TYR B CA 1
ATOM 3031 C C . TYR B 1 102 ? 74.987 33.861 13.614 1.00 65.56 549 TYR B C 1
ATOM 3032 O O . TYR B 1 102 ? 74.160 34.689 13.225 1.00 65.69 549 TYR B O 1
ATOM 3050 N N . GLN B 1 103 ? 75.214 32.709 12.995 1.00 65.91 550 GLN B N 1
ATOM 3051 C CA . GLN B 1 103 ? 74.448 32.288 11.834 1.00 67.02 550 GLN B CA 1
ATOM 3052 C C . GLN B 1 103 ? 74.164 30.800 11.958 1.00 73.34 550 GLN B C 1
ATOM 3053 O O . GLN B 1 103 ? 75.006 30.041 12.447 1.00 72.91 550 GLN B O 1
ATOM 3059 N N . ARG B 1 104 ? 72.967 30.387 11.531 1.00 77.74 551 ARG B N 1
ATOM 3060 C CA . ARG B 1 104 ? 72.626 28.970 11.565 1.00 76.82 551 ARG B CA 1
ATOM 3061 C C . ARG B 1 104 ? 73.565 28.143 10.699 1.00 81.71 551 ARG B C 1
ATOM 3062 O O . ARG B 1 104 ? 73.683 26.931 10.915 1.00 78.66 551 ARG B O 1
ATOM 3083 N N . SER B 1 105 ? 74.231 28.770 9.728 1.00 88.30 552 SER B N 1
ATOM 3084 C CA . SER B 1 105 ? 75.172 28.096 8.842 1.00 91.42 552 SER B CA 1
ATOM 3085 C C . SER B 1 105 ? 76.623 28.390 9.211 1.00 90.06 552 SER B C 1
ATOM 3086 O O . SER B 1 105 ? 77.491 28.437 8.332 1.00 90.53 552 SER B O 1
ATOM 3092 N N . GLN B 1 106 ? 76.903 28.595 10.501 1.00 87.51 553 GLN B N 1
ATOM 3093 C CA . GLN B 1 106 ? 78.253 28.855 10.975 1.00 88.69 553 GLN B CA 1
ATOM 3094 C C . GLN B 1 106 ? 78.380 28.297 12.386 1.00 87.57 553 GLN B C 1
ATOM 3095 O O . GLN B 1 106 ? 77.473 28.503 13.206 1.00 87.99 553 GLN B O 1
ATOM 3101 N N . PRO B 1 107 ? 79.475 27.603 12.704 1.00 87.05 554 PRO B N 1
ATOM 3102 C CA . PRO B 1 107 ? 79.565 26.935 14.010 1.00 87.50 554 PRO B CA 1
ATOM 3103 C C . PRO B 1 107 ? 79.734 27.926 15.151 1.00 90.95 554 PRO B C 1
ATOM 3104 O O . PRO B 1 107 ? 80.426 28.939 15.024 1.00 88.03 554 PRO B O 1
ATOM 3115 N N . VAL B 1 108 ? 79.100 27.613 16.281 1.00 98.57 555 VAL B N 1
ATOM 3116 C CA . VAL B 1 108 ? 79.222 28.456 17.465 1.00 100.28 555 VAL B CA 1
ATOM 3117 C C . VAL B 1 108 ? 80.611 28.257 18.059 1.00 97.03 555 VAL B C 1
ATOM 3118 O O . VAL B 1 108 ? 80.995 27.140 18.427 1.00 104.28 555 VAL B O 1
ATOM 3131 N N . ASP B 1 109 ? 81.385 29.337 18.122 1.00 85.22 556 ASP B N 1
ATOM 3132 C CA . ASP B 1 109 ? 82.727 29.298 18.680 1.00 84.13 556 ASP B CA 1
ATOM 3133 C C . ASP B 1 109 ? 82.823 29.950 20.049 1.00 70.95 556 ASP B C 1
ATOM 3134 O O . ASP B 1 109 ? 83.845 29.782 20.724 1.00 69.49 556 ASP B O 1
ATOM 3143 N N . TYR B 1 110 ? 81.794 30.674 20.484 1.00 63.11 557 TYR B N 1
ATOM 3144 C CA . TYR B 1 110 ? 81.974 31.590 21.597 1.00 56.97 557 TYR B CA 1
ATOM 3145 C C . TYR B 1 110 ? 80.629 31.948 22.208 1.00 50.19 557 TYR B C 1
ATOM 3146 O O . TYR B 1 110 ? 79.583 31.905 21.552 1.00 45.58 557 TYR B O 1
ATOM 3164 N N . PHE B 1 111 ? 80.689 32.303 23.485 1.00 50.96 558 PHE B N 1
ATOM 3165 C CA . PHE B 1 111 ? 79.581 32.915 24.201 1.00 48.46 558 PHE B CA 1
ATOM 3166 C C . PHE B 1 111 ? 79.706 34.429 24.105 1.00 46.29 558 PHE B C 1
ATOM 3167 O O . PHE B 1 111 ? 80.802 34.977 24.245 1.00 47.74 558 PHE B O 1
ATOM 3184 N N . ILE B 1 112 ? 78.585 35.107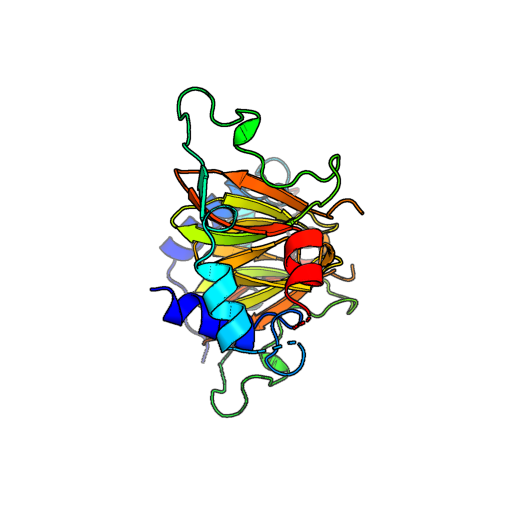 23.860 1.00 44.60 559 ILE B N 1
ATOM 3185 C CA . ILE B 1 112 ? 78.572 36.562 23.780 1.00 46.05 559 ILE B CA 1
ATOM 3186 C C . ILE B 1 112 ? 77.503 37.107 24.718 1.00 44.93 559 ILE B C 1
ATOM 3187 O O . ILE B 1 112 ? 76.393 36.568 24.793 1.00 41.82 559 ILE B O 1
ATOM 3203 N N . LEU B 1 113 ? 77.846 38.178 25.434 1.00 47.78 560 LEU B N 1
ATOM 3204 C CA . LEU B 1 113 ? 76.887 38.983 26.183 1.00 49.37 560 LEU B CA 1
ATOM 3205 C C . LEU B 1 113 ? 76.944 40.412 25.656 1.00 52.31 560 LEU B C 1
ATOM 3206 O O . LEU B 1 113 ? 78.025 41.008 25.596 1.00 52.34 560 LEU B O 1
ATOM 3222 N N . ILE B 1 114 ? 75.794 40.954 25.265 1.00 54.71 561 ILE B N 1
ATOM 3223 C CA . ILE B 1 114 ? 75.729 42.334 24.791 1.00 55.33 561 ILE B CA 1
ATOM 3224 C C . ILE B 1 114 ? 75.839 43.261 25.993 1.00 59.72 561 ILE B C 1
ATOM 3225 O O . ILE B 1 114 ? 74.999 43.218 26.898 1.00 59.04 561 ILE B O 1
ATOM 3241 N N . LEU B 1 115 ? 76.870 44.102 26.001 1.00 63.13 562 LEU B N 1
ATOM 3242 C CA . LEU B 1 115 ? 76.945 45.190 26.966 1.00 64.37 562 LEU B CA 1
ATOM 3243 C C . LEU B 1 115 ? 76.202 46.417 26.459 1.00 70.45 562 LEU B C 1
ATOM 3244 O O . LEU B 1 115 ? 75.335 46.956 27.155 1.00 74.74 562 LEU B O 1
ATOM 3260 N N . GLN B 1 116 ? 76.519 46.862 25.246 1.00 71.02 563 GLN B N 1
ATOM 3261 C CA . GLN B 1 116 ? 75.841 48.015 24.672 1.00 73.56 563 GLN B CA 1
ATOM 3262 C C . GLN B 1 116 ? 75.538 47.751 23.208 1.00 67.16 563 GLN B C 1
ATOM 3263 O O . GLN B 1 116 ? 76.272 47.032 22.524 1.00 68.20 563 GLN B O 1
ATOM 3277 N N . GLY B 1 117 ? 74.447 48.339 22.740 1.00 61.87 564 GLY B N 1
ATOM 3278 C CA . GLY B 1 117 ? 74.028 48.226 21.361 1.00 59.73 564 GLY B CA 1
ATOM 3279 C C . GLY B 1 117 ? 72.823 47.317 21.212 1.00 56.28 564 GLY B C 1
ATOM 3280 O O . GLY B 1 117 ? 72.241 46.828 22.184 1.00 56.81 564 GLY B O 1
ATOM 3284 N N . ARG B 1 118 ? 72.456 47.086 19.955 1.00 54.34 565 ARG B N 1
ATOM 3285 C CA . ARG B 1 118 ? 71.256 46.339 19.622 1.00 56.79 565 ARG B CA 1
ATOM 3286 C C . ARG B 1 118 ? 71.559 45.322 18.533 1.00 53.16 565 ARG B C 1
ATOM 3287 O O . ARG B 1 118 ? 72.399 45.556 17.660 1.00 53.32 565 ARG B O 1
ATOM 3308 N N . VAL B 1 119 ? 70.856 44.191 18.591 1.00 52.03 566 VAL B N 1
ATOM 3309 C CA . VAL B 1 119 ? 70.965 43.141 17.590 1.00 53.99 566 VAL B CA 1
ATOM 3310 C C . VAL B 1 119 ? 69.564 42.682 17.212 1.00 55.42 566 VAL B C 1
ATOM 3311 O O . VAL B 1 119 ? 68.618 42.797 17.995 1.00 54.52 566 VAL B O 1
ATOM 3324 N N . GLU B 1 120 ? 69.432 42.178 15.993 1.00 60.58 567 GLU B N 1
ATOM 3325 C CA . GLU B 1 120 ? 68.239 41.467 15.563 1.00 66.16 567 GLU B CA 1
ATOM 3326 C C . GLU B 1 120 ? 68.517 39.974 15.649 1.00 66.57 567 GLU B C 1
ATOM 3327 O O . GLU B 1 120 ? 69.537 39.496 15.137 1.00 68.84 567 GLU B O 1
ATOM 3339 N N . VAL B 1 121 ? 67.615 39.252 16.306 1.00 64.25 568 VAL B N 1
ATOM 3340 C CA . VAL B 1 121 ? 67.765 37.828 16.567 1.00 63.47 568 VAL B CA 1
ATOM 3341 C C . VAL B 1 121 ? 66.565 37.116 15.968 1.00 60.43 568 VAL B C 1
ATOM 3342 O O . VAL B 1 121 ? 65.422 37.425 16.321 1.00 60.14 568 VAL B O 1
ATOM 3355 N N . GLU B 1 122 ? 66.813 36.154 15.085 1.00 60.12 569 GLU B N 1
ATOM 3356 C CA . GLU B 1 122 ? 65.773 35.218 14.669 1.00 61.51 569 GLU B CA 1
ATOM 3357 C C . GLU B 1 122 ? 66.144 33.856 15.243 1.00 65.13 569 GLU B C 1
ATOM 3358 O O . GLU B 1 122 ? 67.230 33.341 14.960 1.00 68.07 569 GLU B O 1
ATOM 3370 N N . ILE B 1 123 ? 65.262 33.293 16.072 1.00 64.31 570 ILE B N 1
ATOM 3371 C CA . ILE B 1 123 ? 65.627 32.170 16.931 1.00 62.75 570 ILE B CA 1
ATOM 3372 C C . ILE B 1 123 ? 64.488 31.163 17.001 1.00 64.59 570 ILE B C 1
ATOM 3373 O O . ILE B 1 123 ? 63.310 31.535 17.025 1.00 68.94 570 ILE B O 1
ATOM 3389 N N . GLY B 1 124 ? 64.849 29.882 17.058 1.00 62.14 571 GLY B N 1
ATOM 3390 C CA . GLY B 1 124 ? 63.890 28.815 17.232 1.00 64.14 571 GLY B CA 1
ATOM 3391 C C . GLY B 1 124 ? 63.413 28.236 15.913 1.00 70.35 571 GLY B C 1
ATOM 3392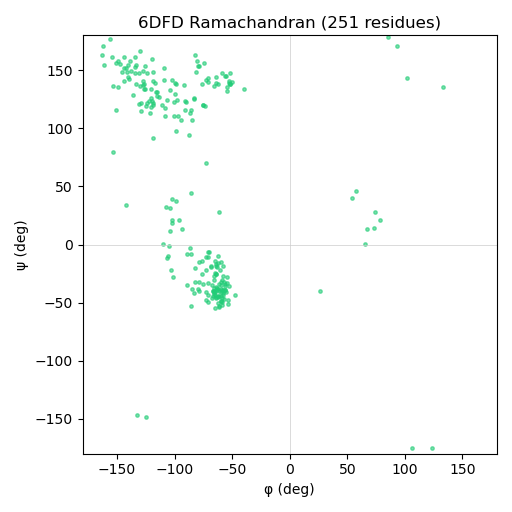 O O . GLY B 1 124 ? 63.684 28.751 14.827 1.00 68.91 571 GLY B O 1
ATOM 3396 N N . LYS B 1 125 ? 62.683 27.123 16.021 1.00 78.32 572 LYS B N 1
ATOM 3397 C CA . LYS B 1 125 ? 62.094 26.516 14.832 1.00 82.30 572 LYS B CA 1
ATOM 3398 C C . LYS B 1 125 ? 61.071 27.450 14.198 1.00 80.79 572 LYS B C 1
ATOM 3399 O O . LYS B 1 125 ? 60.959 27.521 12.968 1.00 84.95 572 LYS B O 1
ATOM 3418 N N . GLU B 1 126 ? 60.317 28.180 15.021 1.00 74.31 573 GLU B N 1
ATOM 3419 C CA . GLU B 1 126 ? 59.462 29.245 14.513 1.00 73.82 573 GLU B CA 1
ATOM 3420 C C . GLU B 1 126 ? 60.256 30.464 14.067 1.00 75.36 573 GLU B C 1
ATOM 3421 O O . GLU B 1 126 ? 59.680 31.363 13.443 1.00 71.17 573 GLU B O 1
ATOM 3433 N N . GLY B 1 127 ? 61.544 30.523 14.383 1.00 81.13 574 GLY B N 1
ATOM 3434 C CA . GLY B 1 127 ? 62.351 31.670 13.988 1.00 80.64 574 GLY B CA 1
ATOM 3435 C C . GLY B 1 127 ? 61.774 32.991 14.437 1.00 74.10 574 GLY B C 1
ATOM 3436 O O . GLY B 1 127 ? 61.798 33.971 13.680 1.00 71.19 574 GLY B O 1
ATOM 3440 N N . LEU B 1 128 ? 61.239 33.043 15.655 1.00 72.65 575 LEU B N 1
ATOM 3441 C CA . LEU B 1 128 ? 60.732 34.302 16.179 1.00 74.76 575 LEU B CA 1
ATOM 3442 C C . LEU B 1 128 ? 61.820 35.364 16.108 1.00 80.21 575 LEU B C 1
ATOM 3443 O O . LEU B 1 128 ? 62.986 35.107 16.423 1.00 83.02 575 LEU B O 1
ATOM 3459 N N . LYS B 1 129 ? 61.432 36.554 15.662 1.00 82.44 576 LYS B N 1
ATOM 3460 C CA . LYS B 1 129 ? 62.343 37.680 15.535 1.00 83.82 576 LYS B CA 1
ATOM 3461 C C . LYS B 1 129 ? 62.179 38.614 16.724 1.00 70.82 576 LYS B C 1
ATOM 3462 O O . LYS B 1 129 ? 61.060 38.879 17.172 1.00 71.64 576 LYS B O 1
ATOM 3481 N N . PHE B 1 130 ? 63.303 39.116 17.225 1.00 59.14 577 PHE B N 1
ATOM 3482 C CA . PHE B 1 130 ? 63.309 40.056 18.329 1.00 56.97 577 PHE B CA 1
ATOM 3483 C C . PHE B 1 130 ? 64.432 41.058 18.122 1.00 54.98 577 PHE B C 1
ATOM 3484 O O . PHE B 1 130 ? 65.446 40.756 17.489 1.00 52.19 577 PHE B O 1
ATOM 3501 N N . GLU B 1 131 ? 64.239 42.255 18.661 1.00 59.15 578 GLU B N 1
ATOM 3502 C CA . GLU B 1 131 ? 65.308 43.235 18.781 1.00 60.60 578 GLU B CA 1
ATOM 3503 C C . GLU B 1 131 ? 65.803 43.185 20.217 1.00 57.07 578 GLU B C 1
ATOM 3504 O O . GLU B 1 131 ? 65.087 43.580 21.143 1.00 54.96 578 GLU B O 1
ATOM 3516 N N . ASN B 1 132 ? 67.020 42.689 20.397 1.00 55.03 579 ASN B N 1
ATOM 3517 C CA . ASN B 1 132 ? 67.600 42.469 21.709 1.00 51.91 579 ASN B CA 1
ATOM 3518 C C . ASN B 1 132 ? 68.711 43.478 21.957 1.00 47.70 579 ASN B C 1
ATOM 3519 O O . ASN B 1 132 ? 69.353 43.960 21.021 1.00 47.90 579 ASN B O 1
ATOM 3530 N N . GLY B 1 133 ? 68.928 43.802 23.225 1.00 45.82 580 GLY B N 1
ATOM 3531 C CA . GLY B 1 133 ? 69.918 44.784 23.604 1.00 45.89 580 GLY B CA 1
ATOM 3532 C C . GLY B 1 133 ? 70.783 44.288 24.744 1.00 46.25 580 GLY B C 1
ATOM 3533 O O . GLY B 1 133 ? 71.077 43.090 24.868 1.00 46.06 580 GLY B O 1
ATOM 3537 N N . ALA B 1 134 ? 71.188 45.236 25.585 1.00 46.64 581 ALA B N 1
ATOM 3538 C CA . ALA B 1 134 ? 72.125 44.947 26.659 1.00 49.75 581 ALA B CA 1
ATOM 3539 C C . ALA B 1 134 ? 71.653 43.769 27.503 1.00 53.71 581 ALA B C 1
ATOM 3540 O O . ALA B 1 134 ? 70.461 43.621 27.788 1.00 53.45 581 ALA B O 1
ATOM 3547 N N . PHE B 1 135 ? 72.614 42.927 27.890 1.00 55.23 582 PHE B N 1
ATOM 3548 C CA . PHE B 1 135 ? 72.447 41.776 28.773 1.00 52.04 582 PHE B CA 1
ATOM 3549 C C . PHE B 1 135 ? 71.600 40.668 28.173 1.00 48.63 582 PHE B C 1
ATOM 3550 O O . PHE B 1 135 ? 71.184 39.752 28.902 1.00 50.93 582 PHE B O 1
ATOM 3567 N N . THR B 1 136 ? 71.336 40.699 26.872 1.00 44.39 583 THR B N 1
ATOM 3568 C CA . THR B 1 136 ? 70.993 39.460 26.200 1.00 43.68 583 THR B CA 1
ATOM 3569 C C . THR B 1 136 ? 72.292 38.731 25.874 1.00 42.85 583 THR B C 1
ATOM 3570 O O . THR B 1 136 ? 73.341 39.350 25.677 1.00 41.06 583 THR B O 1
ATOM 3581 N N . TYR B 1 137 ? 72.227 37.407 25.874 1.00 45.08 584 TYR B N 1
ATOM 3582 C CA . TYR B 1 137 ? 73.425 36.591 25.748 1.00 46.94 584 TYR B CA 1
ATOM 3583 C C . TYR B 1 137 ? 73.133 35.433 24.814 1.00 47.47 584 TYR B C 1
ATOM 3584 O O . TYR B 1 137 ? 71.981 35.037 24.614 1.00 45.19 584 TYR B O 1
ATOM 3602 N N . TYR B 1 138 ? 74.209 34.890 24.250 1.00 48.34 585 TYR B N 1
ATOM 3603 C CA . TYR B 1 138 ? 74.117 33.922 23.174 1.00 46.87 585 TYR B CA 1
ATOM 3604 C C . TYR B 1 138 ? 75.285 32.957 23.306 1.00 49.31 585 TYR B C 1
ATOM 3605 O O . TYR B 1 138 ? 76.314 33.277 23.907 1.00 49.89 585 TYR B O 1
ATOM 3623 N N . GLY B 1 139 ? 75.101 31.760 22.759 1.00 51.23 586 GLY B N 1
ATOM 3624 C CA . GLY B 1 139 ? 76.195 30.813 22.645 1.00 52.42 586 GLY B CA 1
ATOM 3625 C C . GLY B 1 139 ? 76.605 30.142 23.935 1.00 51.94 586 GLY B C 1
ATOM 3626 O O . GLY B 1 139 ? 77.768 29.745 24.074 1.00 54.21 586 GLY B O 1
ATOM 3630 N N . VAL B 1 140 ? 75.684 29.994 24.893 1.00 47.96 587 VAL B N 1
ATOM 3631 C CA . VAL B 1 140 ? 76.004 29.205 26.080 1.00 48.69 587 VAL B CA 1
ATOM 3632 C C . VAL B 1 140 ? 76.410 27.795 25.674 1.00 48.55 587 VAL B C 1
ATOM 3633 O O . VAL B 1 140 ? 77.237 27.159 26.340 1.00 46.13 587 VAL B O 1
ATOM 3646 N N . SER B 1 141 ? 75.833 27.282 24.585 1.00 56.69 588 SER B N 1
ATOM 3647 C CA . SER B 1 141 ? 76.219 25.969 24.075 1.00 66.78 588 SER B CA 1
ATOM 3648 C C . SER B 1 141 ? 77.727 25.867 23.879 1.00 65.89 588 SER B C 1
ATOM 3649 O O . SER B 1 141 ? 78.320 24.805 24.097 1.00 69.65 588 SER B O 1
ATOM 3657 N N . ALA B 1 142 ? 78.365 26.965 23.467 1.00 60.13 589 ALA B N 1
ATOM 3658 C CA . ALA B 1 142 ? 79.807 26.949 23.246 1.00 60.19 589 ALA B CA 1
ATOM 3659 C C . ALA B 1 142 ? 80.576 26.554 24.498 1.00 64.10 589 ALA B C 1
ATOM 3660 O O . ALA B 1 142 ? 81.685 26.017 24.395 1.00 67.92 589 ALA B O 1
ATOM 3667 N N . LEU B 1 143 ? 80.015 26.800 25.683 1.00 64.64 590 LEU B N 1
ATOM 3668 C CA . LEU B 1 143 ? 80.751 26.655 26.933 1.00 67.20 590 LEU B CA 1
ATOM 3669 C C . LEU B 1 143 ? 80.336 25.440 27.753 1.00 71.23 590 LEU B C 1
ATOM 3670 O O . LEU B 1 143 ? 80.900 25.222 28.832 1.00 70.73 590 LEU B O 1
ATOM 3703 N N . TYR B 1 177 ? 78.982 22.509 16.914 1.00 92.38 624 TYR B N 1
ATOM 3704 C CA . TYR B 1 177 ? 77.547 22.770 16.910 1.00 92.98 624 TYR B CA 1
ATOM 3705 C C . TYR B 1 177 ? 77.236 24.106 16.243 1.00 91.37 624 TYR B C 1
ATOM 3706 O O . TYR B 1 177 ? 77.993 25.066 16.374 1.00 96.49 624 TYR B O 1
ATOM 3711 N N . CYS B 1 178 ? 76.116 24.157 15.517 1.00 84.76 625 CYS B N 1
ATOM 3712 C CA . CYS B 1 178 ? 75.631 25.394 14.930 1.00 84.44 625 CYS B CA 1
ATOM 3713 C C . CYS B 1 178 ? 74.369 25.853 15.652 1.00 78.63 625 CYS B C 1
ATOM 3714 O O . CYS B 1 178 ? 73.529 25.021 16.013 1.00 79.61 625 CYS B O 1
ATOM 3722 N N . PRO B 1 179 ? 74.198 27.154 15.874 1.00 73.48 626 PRO B N 1
ATOM 3723 C CA . PRO B 1 179 ? 73.060 27.617 16.671 1.00 69.76 626 PRO B CA 1
ATOM 3724 C C . PRO B 1 179 ? 71.766 27.631 15.877 1.00 67.84 626 PRO B C 1
ATOM 3725 O O . PRO B 1 179 ? 71.755 27.761 14.651 1.00 70.10 626 PRO B O 1
ATOM 3736 N N . ASP B 1 180 ? 70.662 27.498 16.607 1.00 63.49 627 ASP B N 1
ATOM 3737 C CA . ASP B 1 180 ? 69.321 27.653 16.049 1.00 63.18 627 ASP B CA 1
ATOM 3738 C C . ASP B 1 180 ? 68.884 29.105 16.039 1.00 61.59 627 ASP B C 1
ATOM 3739 O O . ASP B 1 180 ? 67.752 29.432 16.416 1.00 63.68 627 ASP B O 1
ATOM 3748 N N . TYR B 1 181 ? 69.770 30.006 15.633 1.00 61.02 628 TYR B N 1
ATOM 3749 C CA . TYR B 1 181 ? 69.425 31.417 15.571 1.00 62.38 628 TYR B CA 1
ATOM 3750 C C . TYR B 1 181 ? 70.441 32.148 14.711 1.00 67.29 628 TYR B C 1
ATOM 3751 O O . TYR B 1 181 ? 71.530 31.641 14.430 1.00 66.83 628 TYR B O 1
ATOM 3769 N N . THR B 1 182 ? 70.059 33.349 14.290 1.00 72.32 629 THR B N 1
ATOM 3770 C CA . THR B 1 182 ? 70.986 34.287 13.679 1.00 73.56 629 THR B CA 1
ATOM 3771 C C . THR B 1 182 ? 70.877 35.609 14.422 1.00 69.63 629 THR B C 1
ATOM 3772 O O . THR B 1 182 ? 69.779 36.027 14.811 1.00 69.86 629 THR B O 1
ATOM 3783 N N . VAL B 1 183 ? 72.027 36.248 14.623 1.00 65.14 630 VAL B N 1
ATOM 3784 C CA . VAL B 1 183 ? 72.145 37.468 15.411 1.00 60.60 630 VAL B CA 1
ATOM 3785 C C . VAL B 1 183 ? 72.946 38.468 14.592 1.00 61.79 630 VAL B C 1
ATOM 3786 O O . VAL B 1 183 ? 74.099 38.196 14.236 1.00 63.47 630 VAL B O 1
ATOM 3799 N N . ARG B 1 184 ? 72.346 39.621 14.305 1.00 61.64 631 ARG B N 1
ATOM 3800 C CA . ARG B 1 184 ? 72.956 40.633 13.451 1.00 63.22 631 ARG B CA 1
ATOM 3801 C C . ARG B 1 184 ? 72.984 41.968 14.178 1.00 60.40 631 ARG B C 1
ATOM 3802 O O . ARG B 1 184 ? 71.977 42.382 14.753 1.00 58.97 631 ARG B O 1
ATOM 3823 N N . ALA B 1 185 ? 74.123 42.649 14.134 1.00 61.27 632 ALA B N 1
ATOM 3824 C CA . ALA B 1 185 ? 74.234 43.955 14.769 1.00 62.50 632 ALA B CA 1
ATOM 3825 C C . ALA B 1 185 ? 73.331 44.973 14.082 1.00 67.25 632 ALA B C 1
ATOM 3826 O O . ALA B 1 185 ? 73.256 45.032 12.852 1.00 71.38 632 ALA B O 1
ATOM 3833 N N . LEU B 1 186 ? 72.639 45.777 14.894 1.00 65.89 633 LEU B N 1
ATOM 3834 C CA . LEU B 1 186 ? 71.889 46.931 14.416 1.00 64.53 633 LEU B CA 1
ATOM 3835 C C . LEU B 1 186 ? 72.566 48.253 14.745 1.00 64.51 633 LEU B C 1
ATOM 3836 O O . LEU B 1 186 ? 72.136 49.294 14.237 1.00 63.12 633 LEU B O 1
ATOM 3852 N N . SER B 1 187 ? 73.605 48.239 15.574 1.00 66.51 634 SER B N 1
ATOM 3853 C CA . SER B 1 187 ? 74.315 49.450 15.964 1.00 67.54 634 SER B CA 1
ATOM 3854 C C . SER B 1 187 ? 75.719 49.050 16.390 1.00 63.11 634 SER B C 1
ATOM 3855 O O . SER B 1 187 ? 76.068 47.867 16.416 1.00 59.31 634 SER B O 1
ATOM 3863 N N . ASP B 1 188 ? 76.532 50.053 16.714 1.00 63.64 635 ASP B N 1
ATOM 3864 C CA . ASP B 1 188 ? 77.776 49.790 17.420 1.00 64.29 635 ASP B CA 1
ATOM 3865 C C . ASP B 1 188 ? 77.486 48.915 18.632 1.00 62.46 635 ASP B C 1
ATOM 3866 O O . ASP B 1 188 ? 76.473 49.095 19.313 1.00 61.52 635 ASP B O 1
ATOM 3875 N N . LEU B 1 189 ? 78.371 47.954 18.893 1.00 61.40 636 LEU B N 1
ATOM 3876 C CA . LEU B 1 189 ? 78.186 47.019 19.995 1.00 57.80 636 LEU B CA 1
ATOM 3877 C C . LEU B 1 189 ? 79.411 47.014 20.892 1.00 59.57 636 LEU B C 1
ATOM 3878 O O . LEU B 1 189 ? 80.547 47.040 20.407 1.00 63.03 636 LEU B O 1
ATOM 3894 N N . GLN B 1 190 ? 79.168 46.984 22.201 1.00 59.77 637 GLN B N 1
ATOM 3895 C CA . GLN B 1 190 ? 80.160 46.567 23.186 1.00 67.46 637 GLN B CA 1
ATOM 3896 C C . GLN B 1 190 ? 79.748 45.187 23.678 1.00 60.27 637 GLN B C 1
ATOM 3897 O O . GLN B 1 190 ? 78.620 45.012 24.164 1.00 53.29 637 GLN B O 1
ATOM 3911 N N . LEU B 1 191 ? 80.665 44.223 23.556 1.00 64.07 638 LEU B N 1
ATOM 3912 C CA . LEU B 1 191 ? 80.392 42.810 23.782 1.00 62.85 638 LEU B CA 1
ATOM 3913 C C . LEU B 1 191 ? 81.381 42.214 24.774 1.00 58.63 638 LEU B C 1
ATOM 3914 O O . LEU B 1 191 ? 82.545 42.624 24.846 1.00 58.31 638 LEU B O 1
ATOM 3930 N N . ILE B 1 192 ? 80.896 41.224 25.519 1.00 55.31 639 ILE B N 1
ATOM 3931 C CA . ILE B 1 192 ? 81.733 40.256 26.220 1.00 55.60 639 ILE B CA 1
ATOM 3932 C C . ILE B 1 192 ? 81.741 38.995 25.368 1.00 53.97 639 ILE B C 1
ATOM 3933 O O . ILE B 1 192 ? 80.678 38.440 25.065 1.00 50.37 639 ILE B O 1
ATOM 3949 N N . LYS B 1 193 ? 82.927 38.545 24.966 1.00 57.47 640 LYS B N 1
ATOM 3950 C CA . LYS B 1 193 ? 83.080 37.383 24.097 1.00 59.67 640 LYS B CA 1
ATOM 3951 C C . LYS B 1 193 ? 83.992 36.381 24.786 1.00 56.31 640 LYS B C 1
ATOM 3952 O O . LYS B 1 193 ? 85.134 36.711 25.123 1.00 57.22 640 LYS B O 1
ATOM 3971 N N . VAL B 1 194 ? 83.491 35.164 24.997 1.00 53.12 641 VAL B N 1
ATOM 3972 C CA . VAL B 1 194 ? 84.233 34.116 25.693 1.00 54.04 641 VAL B CA 1
ATOM 3973 C C . VAL B 1 194 ? 84.209 32.858 24.838 1.00 54.02 641 VAL B C 1
ATOM 3974 O O . VAL B 1 194 ? 83.143 32.268 24.623 1.00 50.14 641 VAL B O 1
ATOM 3987 N N . THR B 1 195 ? 85.378 32.440 24.366 1.00 58.71 642 THR B N 1
ATOM 3988 C CA . THR B 1 195 ? 85.493 31.200 23.618 1.00 59.99 642 THR B CA 1
ATOM 3989 C C . THR B 1 195 ? 85.545 30.009 24.572 1.00 57.22 642 THR B C 1
ATOM 3990 O O . THR B 1 195 ? 85.894 30.133 25.750 1.00 55.02 642 THR B O 1
ATOM 4001 N N . ARG B 1 196 ? 85.197 28.837 24.038 1.00 57.92 643 ARG B N 1
ATOM 4002 C CA . ARG B 1 196 ? 85.267 27.616 24.830 1.00 61.46 643 ARG B CA 1
ATOM 4003 C C . ARG B 1 196 ? 86.650 27.422 25.432 1.00 61.71 643 ARG B C 1
ATOM 4004 O O . ARG B 1 196 ? 86.775 26.873 26.533 1.00 57.19 643 ARG B O 1
ATOM 4025 N N . LEU B 1 197 ? 87.700 27.857 24.728 1.00 68.39 644 LEU B N 1
ATOM 4026 C CA . LEU B 1 197 ? 89.055 27.679 25.239 1.00 71.00 644 LEU B CA 1
ATOM 4027 C C . LEU B 1 197 ? 89.322 28.601 26.420 1.00 67.70 644 LEU B C 1
ATOM 4028 O O . LEU B 1 197 ? 89.931 28.185 27.412 1.00 66.21 644 LEU B O 1
ATOM 4044 N N . GLN B 1 198 ? 88.897 29.862 26.325 1.00 65.90 645 GLN B N 1
ATOM 4045 C CA . GLN B 1 198 ? 89.064 30.778 27.447 1.00 68.64 645 GLN B CA 1
ATOM 4046 C C . GLN B 1 198 ? 88.267 30.303 28.655 1.00 63.05 645 GLN B C 1
ATOM 4047 O O . GLN B 1 198 ? 88.729 30.407 29.797 1.00 61.90 645 GLN B O 1
ATOM 4061 N N . TYR B 1 199 ? 87.065 29.776 28.418 1.00 60.60 646 TYR B N 1
ATOM 4062 C CA . TYR B 1 199 ? 86.245 29.262 29.509 1.00 59.98 646 TYR B CA 1
ATOM 4063 C C . TYR B 1 199 ? 86.907 28.056 30.167 1.00 62.05 646 TYR B C 1
ATOM 4064 O O . TYR B 1 199 ? 87.116 28.041 31.386 1.00 60.69 646 TYR B O 1
ATOM 4082 N N . LEU B 1 200 ? 87.251 27.036 29.375 1.00 66.55 647 LEU B N 1
ATOM 4083 C CA . LEU B 1 200 ? 87.900 25.850 29.928 1.00 73.35 647 LEU B CA 1
ATOM 4084 C C . LEU B 1 200 ? 89.194 26.211 30.640 1.00 78.73 647 LEU B C 1
ATOM 4085 O O . LEU B 1 200 ? 89.517 25.636 31.684 1.00 79.82 647 LEU B O 1
ATOM 4101 N N . ASN B 1 201 ? 89.954 27.153 30.083 1.00 85.15 648 ASN B N 1
ATOM 4102 C CA . ASN B 1 201 ? 91.149 27.644 30.760 1.00 96.28 648 ASN B CA 1
ATOM 4103 C C . ASN B 1 201 ? 90.795 28.230 32.120 1.00 97.50 648 ASN B C 1
ATOM 4104 O O . ASN B 1 201 ? 91.457 27.946 33.125 1.00 102.82 648 ASN B O 1
ATOM 4115 N N . ALA B 1 202 ? 89.745 29.050 32.171 1.00 93.80 649 ALA B N 1
ATOM 4116 C CA . ALA B 1 202 ? 89.332 29.640 33.436 1.00 93.57 649 ALA B CA 1
ATOM 4117 C C . ALA B 1 202 ? 88.841 28.595 34.431 1.00 94.18 649 ALA B C 1
ATOM 4118 O O . ALA B 1 202 ? 88.883 28.846 35.640 1.00 96.25 649 ALA B O 1
ATOM 4125 N N . LEU B 1 203 ? 88.376 27.435 33.958 1.00 92.35 650 LEU B N 1
ATOM 4126 C CA . LEU B 1 203 ? 88.005 26.366 34.880 1.00 92.22 650 LEU B CA 1
ATOM 4127 C C . LEU B 1 203 ? 89.241 25.719 35.495 1.00 101.74 650 LEU B C 1
ATOM 4128 O O . LEU B 1 203 ? 89.216 25.308 36.660 1.00 105.07 650 LEU B O 1
ATOM 4161 N N . ALA B 1 205 ? 91.428 26.300 37.416 1.00 110.39 652 ALA B N 1
ATOM 4162 C CA . ALA B 1 205 ? 91.745 27.332 38.393 1.00 109.11 652 ALA B CA 1
ATOM 4163 C C . ALA B 1 205 ? 91.354 26.886 39.798 1.00 109.18 652 ALA B C 1
ATOM 4164 O O . ALA B 1 205 ? 90.227 26.449 40.028 1.00 107.15 652 ALA B O 1
#

GO terms:
  GO:0005515 protein binding (F, IPI)
  GO:0016020 membrane (C, HDA)

InterPro domains:
  IPR000644 CBS domain [PF00571] (387-445)
  IPR000644 CBS domain [PS51371] (386-452)
  IPR002550 CNNM, transmembrane domain [PS51846] (130-308)
  IPR044751 Ion transporter-like, CBS domain [cd04590] (313-442)
  IPR045095 Ancient conserved domain protein family [PTHR12064] (76-674)
  IPR046342 CBS domain superfamily [G3DSA:3.10.580.10] (307-450)
  IPR046342 CBS domain superfamily [SSF54631] (309-445)
  IPR061271 Metal transporter CNNM-like, C-terminal CNBH domain [PF25562] (471-655)

Nearest PDB structures (foldseek):
  6dfd-assembly1_B  TM=1.005E+00  e=1.599E-25  Homo sapiens
  6dfd-assembly1_A  TM=9.872E-01  e=1.372E-22  Homo sapiens
  6dj3-assembly1_B  TM=9.786E-01  e=4.581E-18  Homo sapiens
  6dj3-assembly1_A-2  TM=9.593E-01  e=1.181E-17  Homo sapiens
  6n7e-assembly2_B  TM=9.431E-01  e=3.559E-18  Homo sapiens

Foldseek 3Di:
DADQDDLVLLLVLLVCCCVPPVLSPCVLPSVLSSVLQRDRVQKDKQAQDPVCQVDPSQKPADAQDDDFKKKFWQFAKKWKQADPVRDIDMDGHGDMDDSVSVDGGRMIIGGPHMTTMGMGGVVNSVVSSCSVD/DLVVVLVLCCVPPVLSPPVLPSVLVSVLQPDPVQWDKDAQDPVCQVDPSQKPADQPDAQFKKKFWQAAWKWKQADPNRDIDIDGGGDMDRSVQVRHHRMIIGGPHMTTMGIGGVVNSVVSSD